Protein AF-0000000066939875 (afdb_homodimer)

Sequence (290 aa):
MSLREQLLATAKRYLDAHNQRDFPTIAACCTPSCTHRGGPSSVKGPTRNNDEYVAFNVEVFKMMHTYHAEMTEAIVDETTRKVALFLHAKATADAGEYDNEYIITLTMSEDGKLVDDQYDFIDSHTMMQWIAKLGNFGQETWEKKMSLREQLLATAKRYLDAHNQRDFPTIAACCTPSCTHRGGPSSVKGPTRNNDEYVAFNVEVFKMMHTYHAEMTEAIVDETTRKVALFLHAKATADAGEYDNEYIITLTMSEDGKLVDDQYDFIDSHTMMQWIAKLGNFGQETWEKK

Solvent-accessible surface area (backbone atoms only — not comparable to full-atom values): 14793 Å² total; per-residue (Å²): 128,54,68,60,55,36,39,51,50,35,52,50,52,43,52,48,22,59,50,64,67,35,57,70,55,43,52,70,36,36,44,93,78,18,39,41,35,60,26,41,86,88,43,69,46,57,77,26,46,56,69,53,44,48,52,47,50,52,58,53,49,73,53,33,79,42,58,42,66,43,74,77,44,75,46,53,12,70,90,76,34,33,37,38,36,33,32,46,31,40,32,34,33,92,86,40,78,44,75,47,44,35,40,37,35,36,30,37,38,95,84,24,68,28,35,40,33,38,40,37,41,35,36,31,40,57,48,53,52,51,32,58,67,50,38,71,59,31,54,50,58,49,51,50,128,127,54,68,61,56,36,38,51,52,35,52,48,52,44,50,49,20,59,50,64,67,33,58,70,54,43,51,70,36,36,43,94,78,17,38,42,35,59,28,42,86,88,42,67,46,58,77,26,47,57,70,53,43,48,51,46,50,53,59,54,49,72,53,34,79,42,57,44,63,44,76,78,45,75,45,51,12,70,88,77,33,33,36,39,36,33,33,47,31,39,31,36,34,92,87,41,76,45,77,48,43,33,41,37,34,35,32,37,37,95,84,23,69,27,34,39,33,36,40,35,41,34,35,31,41,57,48,52,53,50,31,58,67,52,37,70,59,29,52,48,58,50,49,49,129

Nearest PDB structures (foldseek):
  7f14-assembly1_B  TM=8.693E-01  e=1.074E-10  Diaporthe longicolla
  7f0z-assembly1_A  TM=8.709E-01  e=1.074E-10  Aspergillus novofumigatus
  7f0o-assembly1_A  TM=8.591E-01  e=1.836E-10  Aspergillus novofumigatus
  7f0y-assembly1_B  TM=8.124E-01  e=8.980E-11  Aspergillus novofumigatus
  7f11-assembly1_B  TM=8.545E-01  e=4.489E-10  Aspergillus novofumigatus

Organism: NCBI:txid1442368

pLDDT: mean 96.06, std 4.6, range [73.38, 98.94]

Foldseek 3Di:
DDLQVLLVVLVVQLQVCLQVLVLVSVLVQADQQEWAAEDDVLQAADIDGSVRVSVLSVLVVVFWPHKHWDFPDWDADSPQLKIWTWIWMWTAGPLGIQTWIWIKMFHADPSSRHTRYIYIYIPVVSLVVVLVSVPPSSVCSRHDD/DDLQVLLVVLVVQLQVCLQVLVLVSVLVQADQQEWAEEDDVLQAADIDGSVRVSVLSVLVVVFWPHKHKDFPDWDADSPQLKIKTWIWMWTAGPLGIQTWIWIKMFHADPSSRHTRYIYIYIPVVSLVVVLVSVPPSSVCSRHDD

Radius of gyration: 19.41 Å; Cα contacts (8 Å, |Δi|>4): 610; chains: 2; bounding box: 47×48×41 Å

Secondary structure (DSSP, 8-state):
--HHHHHHHHHHHHHHHHHTT-HHHHHHTEEEEEEEEEESTTS----B-HHHHHHHHHHHHHHEEEEEEEEEEEEEETTTTEEEEEEEEEEEETTEEEEEEEEEEEEEPTTSSSEEEEEEEE-HHHHHHHHHHHTHHHHHHHH--/--HHHHHHHHHHHHHHHHHTT-HHHHHHTEEEEEEEEEESTTS----B-HHHHHHHHHHHHHHEEEEEEEEEEEEEETTTTEEEEEEEEEEEETTEEEEEEEEEEEEEPTTSSSEEEEEEEE-HHHHHHHHHHHTHHHHHHHH--

InterPro domains:
  IPR032710 NTF2-like domain superfamily [SSF54427] (1-129)
  IPR037401 SnoaL-like domain [PF12680] (12-115)
  IPR050977 Fungal Meroterpenoid Biosynthesis Isomerase [PTHR39598] (2-134)

Structure (mmCIF, N/CA/C/O backbone):
data_AF-0000000066939875-model_v1
#
loop_
_entity.id
_entity.type
_entity.pdbx_description
1 polymer 'SnoaL-like domain-containing protein'
#
loop_
_atom_site.group_PDB
_atom_site.id
_atom_site.type_symbol
_atom_site.label_atom_id
_atom_site.label_alt_id
_atom_site.label_comp_id
_atom_site.label_asym_id
_atom_site.label_entity_id
_atom_site.label_seq_id
_atom_site.pdbx_PDB_ins_code
_atom_site.Cartn_x
_atom_site.Cartn_y
_atom_site.Cartn_z
_atom_site.occupancy
_atom_site.B_iso_or_equiv
_atom_site.auth_seq_id
_atom_site.auth_comp_id
_atom_site.auth_asym_id
_atom_site.auth_atom_id
_atom_site.pdbx_PDB_model_num
ATOM 1 N N . MET A 1 1 ? -24.438 -15.633 0.598 1 90.38 1 MET A N 1
ATOM 2 C CA . MET A 1 1 ? -23.188 -14.922 0.858 1 90.38 1 MET A CA 1
ATOM 3 C C . MET A 1 1 ? -23.281 -13.469 0.395 1 90.38 1 MET A C 1
ATOM 5 O O . MET A 1 1 ? -23.75 -13.195 -0.715 1 90.38 1 MET A O 1
ATOM 9 N N . SER A 1 2 ? -23.094 -12.523 1.267 1 96.12 2 SER A N 1
ATOM 10 C CA . SER A 1 2 ? -23.094 -11.117 0.869 1 96.12 2 SER A CA 1
ATOM 11 C C . SER A 1 2 ? -21.984 -10.828 -0.128 1 96.12 2 SER A C 1
ATOM 13 O O . SER A 1 2 ? -21.062 -11.641 -0.297 1 96.12 2 SER A O 1
ATOM 15 N N . LEU A 1 3 ? -22.125 -9.797 -0.878 1 97.69 3 LEU A N 1
ATOM 16 C CA . LEU A 1 3 ? -21.062 -9.414 -1.802 1 97.69 3 LEU A CA 1
ATOM 17 C C . LEU A 1 3 ? -19.734 -9.258 -1.067 1 97.69 3 LEU A C 1
ATOM 19 O O . LEU A 1 3 ? -18.703 -9.695 -1.564 1 97.69 3 LEU A O 1
ATOM 23 N N . ARG A 1 4 ? -19.734 -8.695 0.09 1 98.12 4 ARG A N 1
ATOM 24 C CA . ARG A 1 4 ? -18.516 -8.539 0.895 1 98.12 4 ARG A CA 1
ATOM 25 C C . ARG A 1 4 ? -17.875 -9.898 1.176 1 98.12 4 ARG A C 1
ATOM 27 O O . ARG A 1 4 ? -16.672 -10.062 1 1 98.12 4 ARG A O 1
ATOM 34 N N . GLU A 1 5 ? -18.688 -10.828 1.647 1 98.31 5 GLU A N 1
ATOM 35 C CA . GLU A 1 5 ? -18.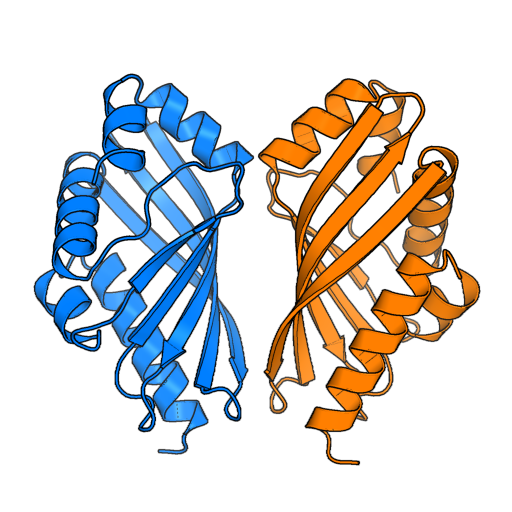172 -12.172 1.945 1 98.31 5 GLU A CA 1
ATOM 36 C C . GLU A 1 5 ? -17.594 -12.828 0.7 1 98.31 5 GLU A C 1
ATOM 38 O O . GLU A 1 5 ? -16.562 -13.5 0.77 1 98.31 5 GLU A O 1
ATOM 43 N N . GLN A 1 6 ? -18.297 -12.656 -0.42 1 98.75 6 GLN A N 1
ATOM 44 C CA . GLN A 1 6 ? -17.828 -13.234 -1.678 1 98.75 6 GLN A CA 1
ATOM 45 C C . GLN A 1 6 ? -16.484 -12.625 -2.092 1 98.75 6 GLN A C 1
ATOM 47 O O . GLN A 1 6 ? -15.578 -13.352 -2.506 1 98.75 6 GLN A O 1
ATOM 52 N N . LEU A 1 7 ? -16.344 -11.273 -2.041 1 98.81 7 LEU A N 1
ATOM 53 C CA . LEU A 1 7 ? -15.094 -10.602 -2.385 1 98.81 7 LEU A CA 1
ATOM 54 C C . LEU A 1 7 ? -13.945 -11.125 -1.528 1 98.81 7 LEU A C 1
ATOM 56 O O . LEU A 1 7 ? -12.875 -11.43 -2.047 1 98.81 7 LEU A O 1
ATOM 60 N N . LEU A 1 8 ? -14.195 -11.266 -0.248 1 98.62 8 LEU A N 1
ATOM 61 C CA . LEU A 1 8 ? -13.164 -11.742 0.669 1 98.62 8 LEU A CA 1
ATOM 62 C C . LEU A 1 8 ? -12.812 -13.203 0.387 1 98.62 8 LEU A C 1
ATOM 64 O O . LEU A 1 8 ? -11.641 -13.578 0.406 1 98.62 8 LEU A O 1
ATOM 68 N N . ALA A 1 9 ? -13.805 -14.016 0.144 1 98.62 9 ALA A N 1
ATOM 69 C CA . ALA A 1 9 ? -13.57 -15.422 -0.156 1 98.62 9 ALA A CA 1
ATOM 70 C C . ALA A 1 9 ? -12.734 -15.586 -1.418 1 98.62 9 ALA A C 1
ATOM 72 O O . ALA A 1 9 ? -11.828 -16.422 -1.463 1 98.62 9 ALA A O 1
ATOM 73 N N . THR A 1 10 ? -13.039 -14.797 -2.465 1 98.81 10 THR A N 1
ATOM 74 C CA . THR A 1 10 ? -12.281 -14.844 -3.709 1 98.81 10 THR A CA 1
ATOM 75 C C . THR A 1 10 ? -10.836 -14.406 -3.479 1 98.81 10 THR A C 1
ATOM 77 O O . THR A 1 10 ? -9.906 -15.055 -3.953 1 98.81 10 THR A O 1
ATOM 80 N N . ALA A 1 11 ? -10.641 -13.312 -2.74 1 98.81 11 ALA A N 1
ATOM 81 C CA . ALA A 1 11 ? -9.297 -12.828 -2.436 1 98.81 11 ALA A CA 1
ATOM 82 C C . ALA A 1 11 ? -8.492 -13.875 -1.682 1 98.81 11 ALA A C 1
ATOM 84 O O . ALA A 1 11 ? -7.316 -14.102 -1.985 1 98.81 11 ALA A O 1
ATOM 85 N N . LYS A 1 12 ? -9.109 -14.508 -0.726 1 98.69 12 LYS A N 1
ATOM 86 C CA . LYS A 1 12 ? -8.438 -15.523 0.076 1 98.69 12 LYS A CA 1
ATOM 87 C C . LYS A 1 12 ? -8.07 -16.75 -0.771 1 98.69 12 LYS A C 1
ATOM 89 O O . LYS A 1 12 ? -6.98 -17.297 -0.633 1 98.69 12 LYS A O 1
ATOM 94 N N . ARG A 1 13 ? -8.984 -17.156 -1.615 1 98.75 13 ARG A N 1
ATOM 95 C CA . ARG A 1 13 ? -8.711 -18.266 -2.529 1 98.75 13 ARG A CA 1
ATOM 96 C C . ARG A 1 13 ? -7.52 -17.938 -3.43 1 98.75 13 ARG A C 1
ATOM 98 O O . ARG A 1 13 ? -6.652 -18.781 -3.648 1 98.75 13 ARG A O 1
ATOM 105 N N . TYR A 1 14 ? -7.531 -16.766 -3.934 1 98.81 14 TYR A N 1
ATOM 106 C CA . TYR A 1 14 ? -6.461 -16.312 -4.809 1 98.81 14 TYR A CA 1
ATOM 107 C C . TYR A 1 14 ? -5.125 -16.297 -4.074 1 98.81 14 TYR A C 1
ATOM 109 O O . TYR A 1 14 ? -4.121 -16.797 -4.594 1 98.81 14 TYR A O 1
ATOM 117 N N . LEU A 1 15 ? -5.062 -15.773 -2.867 1 98.75 15 LEU A N 1
ATOM 118 C CA . LEU A 1 15 ? -3.861 -15.75 -2.035 1 98.75 15 LEU A CA 1
ATOM 119 C C . LEU A 1 15 ? -3.4 -17.172 -1.71 1 98.75 15 LEU A C 1
ATOM 121 O O . LEU A 1 15 ? -2.209 -17.469 -1.796 1 98.75 15 LEU A O 1
ATOM 125 N N . ASP A 1 16 ? -4.328 -18.016 -1.354 1 98.62 16 ASP A N 1
ATOM 126 C CA . ASP A 1 16 ? -4.012 -19.391 -1.022 1 98.62 16 ASP A CA 1
ATOM 127 C C . ASP A 1 16 ? -3.381 -20.109 -2.213 1 98.62 16 ASP A C 1
ATOM 129 O O . ASP A 1 16 ? -2.484 -20.938 -2.041 1 98.62 16 ASP A O 1
ATOM 133 N N . ALA A 1 17 ? -3.904 -19.844 -3.387 1 98.62 17 ALA A N 1
ATOM 134 C CA . ALA A 1 17 ? -3.342 -20.453 -4.59 1 98.62 17 ALA A CA 1
ATOM 135 C C . ALA A 1 17 ? -1.871 -20.078 -4.758 1 98.62 17 ALA A C 1
ATOM 137 O O . ALA A 1 17 ? -1.054 -20.906 -5.152 1 98.62 17 ALA A O 1
ATOM 138 N N . HIS A 1 18 ? -1.503 -18.828 -4.508 1 98.25 18 HIS A N 1
ATOM 139 C CA . HIS A 1 18 ? -0.104 -18.406 -4.551 1 98.25 18 HIS A CA 1
ATOM 140 C C . HIS A 1 18 ? 0.717 -19.141 -3.494 1 98.25 18 HIS A C 1
ATOM 142 O O . HIS A 1 18 ? 1.803 -19.656 -3.785 1 98.25 18 HIS A O 1
ATOM 148 N N . ASN A 1 19 ? 0.194 -19.203 -2.299 1 98.38 19 ASN A N 1
ATOM 149 C CA . ASN A 1 19 ? 0.899 -19.859 -1.2 1 98.38 19 ASN A CA 1
ATOM 150 C C . ASN A 1 19 ? 1.112 -21.344 -1.474 1 98.38 19 ASN A C 1
ATOM 152 O O . ASN A 1 19 ? 2.098 -21.938 -1.021 1 98.38 19 ASN A O 1
ATOM 156 N N . GLN A 1 20 ? 0.259 -21.953 -2.266 1 97.56 20 GLN A N 1
ATOM 157 C CA . GLN A 1 20 ? 0.355 -23.359 -2.602 1 97.56 20 GLN A CA 1
ATOM 158 C C . GLN A 1 20 ? 1.095 -23.562 -3.922 1 97.56 20 GLN A C 1
ATOM 160 O O . GLN A 1 20 ? 1.308 -24.703 -4.352 1 97.56 20 GLN A O 1
ATOM 165 N N . ARG A 1 21 ? 1.457 -22.531 -4.559 1 96.75 21 ARG A N 1
ATOM 166 C CA . ARG A 1 21 ? 2.086 -22.578 -5.875 1 96.75 21 ARG A CA 1
ATOM 167 C C . ARG A 1 21 ? 1.22 -23.359 -6.863 1 96.75 21 ARG A C 1
ATOM 169 O O . ARG A 1 21 ? 1.726 -24.172 -7.633 1 96.75 21 ARG A O 1
ATOM 176 N N . ASP A 1 22 ? -0.055 -23.141 -6.684 1 97.62 22 ASP A N 1
ATOM 177 C CA . ASP A 1 22 ? -1.043 -23.766 -7.559 1 97.62 22 ASP A CA 1
ATOM 178 C C . ASP A 1 22 ? -1.35 -22.875 -8.758 1 97.62 22 ASP A C 1
ATOM 180 O O . ASP A 1 22 ? -2.35 -22.156 -8.766 1 97.62 22 ASP A O 1
ATOM 184 N N . PHE A 1 23 ? -0.565 -22.953 -9.812 1 97.56 23 PHE A N 1
ATOM 185 C CA . PHE A 1 23 ? -0.582 -22.031 -10.938 1 97.56 23 PHE A CA 1
ATOM 186 C C . PHE A 1 23 ? -1.877 -22.156 -11.727 1 97.56 23 PHE A C 1
ATOM 188 O O . PHE A 1 23 ? -2.48 -21.156 -12.109 1 97.56 23 PHE A O 1
ATOM 195 N N . PRO A 1 24 ? -2.391 -23.375 -11.953 1 97.5 24 PRO A N 1
ATOM 196 C CA . PRO A 1 24 ? -3.689 -23.453 -12.625 1 97.5 24 PRO A CA 1
ATOM 197 C C . PRO A 1 24 ? -4.797 -22.734 -11.867 1 97.5 24 PRO A C 1
ATOM 199 O O . PRO A 1 24 ? -5.629 -22.047 -12.477 1 97.5 24 PRO A O 1
ATOM 202 N N . THR A 1 25 ? -4.773 -22.859 -10.555 1 98 25 THR A N 1
ATOM 203 C CA . THR A 1 25 ? -5.797 -22.203 -9.75 1 98 25 THR A CA 1
ATOM 204 C C . THR A 1 25 ? -5.617 -20.688 -9.781 1 98 25 THR A C 1
ATOM 206 O O . THR A 1 25 ? -6.602 -19.953 -9.773 1 98 25 THR A O 1
ATOM 209 N N . ILE A 1 26 ? -4.344 -20.172 -9.75 1 98.38 26 ILE A N 1
ATOM 210 C CA . ILE A 1 26 ? -4.109 -18.734 -9.883 1 98.38 26 ILE A CA 1
ATOM 211 C C . ILE A 1 26 ? -4.777 -18.219 -11.156 1 98.38 26 ILE A C 1
ATOM 213 O O . ILE A 1 26 ? -5.535 -17.25 -11.117 1 98.38 26 ILE A O 1
ATOM 217 N N . ALA A 1 27 ? -4.559 -18.906 -12.234 1 97.81 27 ALA A N 1
ATOM 218 C CA . ALA A 1 27 ? -5.148 -18.5 -13.516 1 97.81 27 ALA A CA 1
ATOM 219 C C . ALA A 1 27 ? -6.668 -18.625 -13.477 1 97.81 27 ALA A C 1
ATOM 221 O O . ALA A 1 27 ? -7.379 -17.75 -13.984 1 97.81 27 ALA A O 1
ATOM 222 N N . ALA A 1 28 ? -7.164 -19.641 -12.867 1 98 28 ALA A N 1
ATOM 223 C CA . ALA A 1 28 ? -8.594 -19.938 -12.828 1 98 28 ALA A CA 1
ATOM 224 C C . ALA A 1 28 ? -9.344 -18.906 -11.977 1 98 28 ALA A C 1
ATOM 226 O O . ALA A 1 28 ? -10.555 -18.766 -12.102 1 98 28 ALA A O 1
ATOM 227 N N . CYS A 1 29 ? -8.625 -18.219 -11.117 1 98.62 29 CYS A N 1
ATOM 228 C CA . CYS A 1 29 ? -9.219 -17.203 -10.258 1 98.62 29 CYS A CA 1
ATOM 229 C C . CYS A 1 29 ? -9.328 -15.875 -10.984 1 98.62 29 CYS A C 1
ATOM 231 O O . CYS A 1 29 ? -9.828 -14.898 -10.422 1 98.62 29 CYS A O 1
ATOM 233 N N . CYS A 1 30 ? -8.914 -15.781 -12.25 1 98.88 30 CYS A N 1
ATOM 234 C CA . CYS A 1 30 ? -8.852 -14.508 -12.961 1 98.88 30 CYS A CA 1
ATOM 235 C C . CYS A 1 30 ? -9.789 -14.508 -14.164 1 98.88 30 CYS A C 1
ATOM 237 O O . CYS A 1 30 ? -10 -15.547 -14.789 1 98.88 30 CYS A O 1
ATOM 239 N N . THR A 1 31 ? -10.406 -13.352 -14.477 1 98.81 31 THR A N 1
ATOM 240 C CA . THR A 1 31 ? -11.094 -13.195 -15.758 1 98.81 31 THR A CA 1
ATOM 241 C C . THR A 1 31 ? -10.109 -13.32 -16.922 1 98.81 31 THR A C 1
ATOM 243 O O . THR A 1 31 ? -8.906 -13.133 -16.75 1 98.81 31 THR A O 1
ATOM 246 N N . PRO A 1 32 ? -10.562 -13.586 -18.141 1 98.25 32 PRO A N 1
ATOM 247 C CA . PRO A 1 32 ? -9.656 -13.742 -19.281 1 98.25 32 PRO A CA 1
ATOM 248 C C . PRO A 1 32 ? -8.867 -12.469 -19.578 1 98.25 32 PRO A C 1
ATOM 250 O O . PRO A 1 32 ? -7.77 -12.539 -20.141 1 98.25 32 PRO A O 1
ATOM 253 N N . SER A 1 33 ? -9.367 -11.344 -19.172 1 98.06 33 SER A N 1
ATOM 254 C CA . SER A 1 33 ? -8.719 -10.078 -19.5 1 98.06 33 SER A CA 1
ATOM 255 C C . SER A 1 33 ? -7.992 -9.508 -18.281 1 98.06 33 SER A C 1
ATOM 257 O O . SER A 1 33 ? -7.594 -8.336 -18.281 1 98.06 33 SER A O 1
ATOM 259 N N . CYS A 1 34 ? -7.883 -10.289 -17.234 1 98.81 34 CYS A N 1
ATOM 260 C CA . CYS A 1 34 ? -7.258 -9.812 -16 1 98.81 34 CYS A CA 1
ATOM 261 C C . CYS A 1 34 ? -5.852 -9.289 -16.266 1 98.81 34 C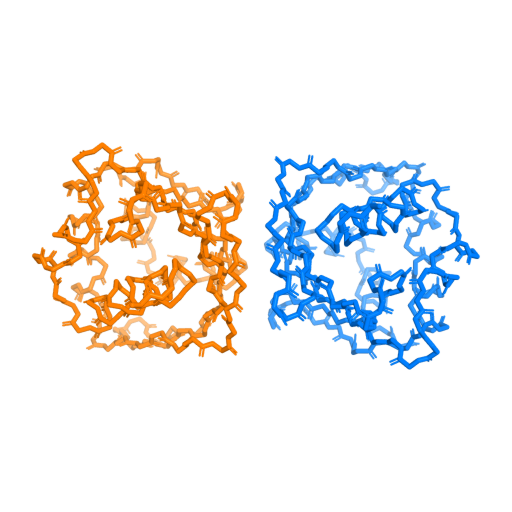YS A C 1
ATOM 263 O O . CYS A 1 34 ? -5.09 -9.906 -17.016 1 98.81 34 CYS A O 1
ATOM 265 N N . THR A 1 35 ? -5.5 -8.172 -15.664 1 98.62 35 THR A N 1
ATOM 266 C CA . THR A 1 35 ? -4.156 -7.602 -15.734 1 98.62 35 THR A CA 1
ATOM 267 C C . THR A 1 35 ? -3.469 -7.668 -14.375 1 98.62 35 THR A C 1
ATOM 269 O O . THR A 1 35 ? -4.129 -7.586 -13.336 1 98.62 35 THR A O 1
ATOM 272 N N . HIS A 1 36 ? -2.197 -7.855 -14.391 1 98.31 36 HIS A N 1
ATOM 273 C CA . HIS A 1 36 ? -1.343 -7.93 -13.211 1 98.31 36 HIS A CA 1
ATOM 274 C C . HIS A 1 36 ? -0.244 -6.875 -13.258 1 98.31 36 HIS A C 1
ATOM 276 O O . HIS A 1 36 ? 0.673 -6.961 -14.078 1 98.31 36 HIS A O 1
ATOM 282 N N . ARG A 1 37 ? -0.354 -5.938 -12.414 1 96.94 37 ARG A N 1
ATOM 283 C CA . ARG A 1 37 ? 0.566 -4.805 -12.391 1 96.94 37 ARG A CA 1
ATOM 284 C C . ARG A 1 37 ? 1.363 -4.77 -11.094 1 96.94 37 ARG A C 1
ATOM 286 O O . ARG A 1 37 ? 0.881 -5.219 -10.047 1 96.94 37 ARG A O 1
ATOM 293 N N . GLY A 1 38 ? 2.564 -4.324 -11.242 1 95.88 38 GLY A N 1
ATOM 294 C CA . GLY A 1 38 ? 3.398 -4.109 -10.07 1 95.88 38 GLY A CA 1
ATOM 295 C C . GLY A 1 38 ? 3.686 -2.643 -9.805 1 95.88 38 GLY A C 1
ATOM 296 O O . GLY A 1 38 ? 3.682 -1.826 -10.727 1 95.88 38 GLY A O 1
ATOM 297 N N . GLY A 1 39 ? 3.9 -2.379 -8.602 1 95.44 39 GLY A N 1
ATOM 298 C CA . GLY A 1 39 ? 4.359 -1.083 -8.125 1 95.44 39 GLY A CA 1
ATOM 299 C C . GLY A 1 39 ? 5.121 -1.16 -6.82 1 95.44 39 GLY A C 1
ATOM 300 O O . GLY A 1 39 ? 5.383 -2.252 -6.309 1 95.44 39 GLY A O 1
ATOM 301 N N . PRO A 1 40 ? 5.488 0.089 -6.223 1 97.5 40 PRO A N 1
ATOM 302 C CA . PRO A 1 40 ? 5.414 1.406 -6.859 1 97.5 40 PRO A CA 1
ATOM 303 C C . PRO A 1 40 ? 6.305 1.519 -8.094 1 97.5 40 PRO A C 1
ATOM 305 O O . PRO A 1 40 ? 6.895 0.524 -8.523 1 97.5 40 PRO A O 1
ATOM 308 N N . SER A 1 41 ? 6.391 2.748 -8.727 1 94.81 41 SER A N 1
ATOM 309 C CA . SER A 1 41 ? 7.07 2.973 -10 1 94.81 41 SER A CA 1
ATOM 310 C C . SER A 1 41 ? 8.57 2.73 -9.875 1 94.81 41 SER A C 1
ATOM 312 O O . SER A 1 41 ? 9.258 2.521 -10.875 1 94.81 41 SER A O 1
ATOM 314 N N . SER A 1 42 ? 9.117 2.727 -8.664 1 94.94 42 SER A N 1
ATOM 315 C CA . SER A 1 42 ? 10.539 2.48 -8.438 1 94.94 42 SER A CA 1
ATOM 316 C C . SER A 1 42 ? 10.891 1.013 -8.664 1 94.94 42 SER A C 1
ATOM 318 O O . SER A 1 42 ? 12.062 0.661 -8.789 1 94.94 42 SER A O 1
ATOM 320 N N . VAL A 1 43 ? 9.898 0.147 -8.539 1 93.62 43 VAL A N 1
ATOM 321 C CA . VAL A 1 43 ? 10.078 -1.256 -8.898 1 93.62 43 VAL A CA 1
ATOM 322 C C . VAL A 1 43 ? 9.617 -1.487 -10.336 1 93.62 43 VAL A C 1
ATOM 324 O O . VAL A 1 43 ? 8.422 -1.57 -10.602 1 93.62 43 VAL A O 1
ATOM 327 N N . LYS A 1 44 ? 10.562 -1.622 -11.172 1 88.38 44 LYS A N 1
ATOM 328 C CA . LYS A 1 44 ? 10.266 -1.701 -12.602 1 88.38 44 LYS A CA 1
ATOM 329 C C . LYS A 1 44 ? 9.758 -3.088 -12.984 1 88.38 44 LYS A C 1
ATOM 331 O O . LYS A 1 44 ? 10.273 -4.098 -12.5 1 88.38 44 LYS A O 1
ATOM 336 N N . GLY A 1 45 ? 8.742 -3.135 -13.703 1 90.62 45 GLY A N 1
ATOM 337 C CA . GLY A 1 45 ? 8.172 -4.359 -14.234 1 90.62 45 GLY A CA 1
ATOM 338 C C . GLY A 1 45 ? 7.008 -4.117 -15.172 1 90.62 45 GLY A C 1
ATOM 339 O O . GLY A 1 45 ? 6.332 -3.09 -15.078 1 90.62 45 GLY A O 1
ATOM 340 N N . PRO A 1 46 ? 6.766 -4.988 -16.078 1 94.81 46 PRO A N 1
ATOM 341 C CA . PRO A 1 46 ? 5.668 -4.828 -17.047 1 94.81 46 PRO A CA 1
ATOM 342 C C . PRO A 1 46 ? 4.309 -5.195 -16.453 1 94.81 46 PRO A C 1
ATOM 344 O O . PRO A 1 46 ? 4.242 -5.871 -15.422 1 94.81 46 PRO A O 1
ATOM 347 N N . THR A 1 47 ? 3.297 -4.59 -17.125 1 97.56 47 THR A N 1
ATOM 348 C CA . THR A 1 47 ? 1.976 -5.176 -16.938 1 97.56 47 THR A CA 1
ATOM 349 C C . THR A 1 47 ? 1.875 -6.527 -17.641 1 97.56 47 THR A C 1
ATOM 351 O O . THR A 1 47 ? 2.297 -6.668 -18.797 1 97.56 47 THR A O 1
ATOM 354 N N . ARG A 1 48 ? 1.271 -7.543 -16.969 1 98 48 ARG A N 1
ATOM 355 C CA . ARG A 1 48 ? 1.186 -8.891 -17.5 1 98 48 ARG A CA 1
ATOM 356 C C . ARG A 1 48 ? -0.267 -9.328 -17.672 1 98 48 ARG A C 1
ATOM 358 O O . ARG A 1 48 ? -1.121 -8.969 -16.859 1 98 48 ARG A O 1
ATOM 365 N N . ASN A 1 49 ? -0.488 -10.086 -18.781 1 98.12 49 ASN A N 1
ATOM 366 C CA . ASN A 1 49 ? -1.738 -10.836 -18.828 1 98.12 49 ASN A CA 1
ATOM 367 C C . ASN A 1 49 ? -1.657 -12.117 -18.016 1 98.12 49 ASN A C 1
ATOM 369 O O . ASN A 1 49 ? -0.634 -12.398 -17.375 1 98.12 49 ASN A O 1
ATOM 373 N N . ASN A 1 50 ? -2.742 -12.898 -18.016 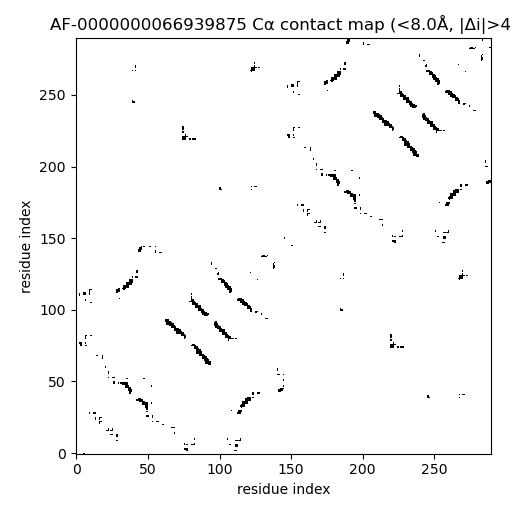1 98.31 50 ASN A N 1
ATOM 374 C CA . ASN A 1 50 ? -2.805 -14.086 -17.172 1 98.31 50 ASN A CA 1
ATOM 375 C C . ASN A 1 50 ? -1.669 -15.055 -17.484 1 98.31 50 ASN A C 1
ATOM 377 O O . ASN A 1 50 ? -0.989 -15.531 -16.578 1 98.31 50 ASN A O 1
ATOM 381 N N . ASP A 1 51 ? -1.414 -15.375 -18.75 1 97.81 51 ASP A N 1
ATOM 382 C CA . ASP A 1 51 ? -0.386 -16.344 -19.141 1 97.81 51 ASP A CA 1
ATOM 383 C C . ASP A 1 51 ? 1.004 -15.844 -18.734 1 97.81 51 ASP A C 1
ATOM 385 O O . ASP A 1 51 ? 1.813 -16.609 -18.219 1 97.81 51 ASP A O 1
ATOM 389 N N . GLU A 1 52 ? 1.229 -14.609 -19.031 1 97.5 52 GLU A N 1
ATOM 390 C CA . GLU A 1 52 ? 2.514 -14.008 -18.688 1 97.5 52 GLU A CA 1
ATOM 391 C C . GLU A 1 52 ? 2.73 -14.023 -17.172 1 97.5 52 GLU A C 1
ATOM 393 O O . GLU A 1 52 ? 3.846 -14.25 -16.703 1 97.5 52 GLU A O 1
ATOM 398 N N . TYR A 1 53 ? 1.708 -13.719 -16.453 1 97.88 53 TYR A N 1
ATOM 399 C CA . TYR A 1 53 ? 1.784 -13.68 -15 1 97.88 53 TYR A CA 1
ATOM 400 C C . TYR A 1 53 ? 2.066 -15.062 -14.43 1 97.88 53 TYR A C 1
ATOM 402 O O . TYR A 1 53 ? 2.893 -15.211 -13.531 1 97.88 53 TYR A O 1
ATOM 410 N N . VAL A 1 54 ? 1.367 -16.031 -14.898 1 97.56 54 VAL A N 1
ATOM 411 C CA . VAL A 1 54 ? 1.602 -17.406 -14.453 1 97.56 54 VAL A CA 1
ATOM 412 C C . VAL A 1 54 ? 3.035 -17.812 -14.781 1 97.56 54 VAL A C 1
ATOM 414 O O . VAL A 1 54 ? 3.736 -18.375 -13.93 1 97.56 54 VAL A O 1
ATOM 417 N N . ALA A 1 55 ? 3.541 -17.5 -15.977 1 96.25 55 ALA A N 1
ATOM 418 C CA . ALA A 1 55 ? 4.914 -17.812 -16.359 1 96.25 55 ALA A CA 1
ATOM 419 C C . ALA A 1 55 ? 5.914 -17.125 -15.438 1 96.25 55 ALA A C 1
ATOM 421 O O . ALA A 1 55 ? 6.922 -17.719 -15.047 1 96.25 55 ALA A O 1
ATOM 422 N N . PHE A 1 56 ? 5.652 -15.922 -15.164 1 95.81 56 PHE A N 1
ATOM 423 C CA . PHE A 1 56 ? 6.48 -15.156 -14.242 1 95.81 56 PHE A CA 1
ATOM 424 C C . PHE A 1 56 ? 6.547 -15.852 -12.883 1 95.81 56 PHE A C 1
ATOM 426 O O . PHE A 1 56 ? 7.629 -16.016 -12.32 1 95.81 56 PHE A O 1
ATOM 433 N N . ASN A 1 57 ? 5.387 -16.234 -12.32 1 96.31 57 ASN A N 1
ATOM 434 C CA . ASN A 1 57 ? 5.348 -16.906 -11.023 1 96.31 57 ASN A CA 1
ATOM 435 C C . ASN A 1 57 ? 6.102 -18.234 -11.062 1 96.31 57 ASN A C 1
ATOM 437 O O . ASN A 1 57 ? 6.785 -18.578 -10.094 1 96.31 57 ASN A O 1
ATOM 441 N N . VAL A 1 58 ? 5.973 -18.938 -12.164 1 95.12 58 VAL A N 1
ATOM 442 C CA . VAL A 1 58 ? 6.699 -20.188 -12.305 1 95.12 58 VAL A CA 1
ATOM 443 C C . VAL A 1 58 ? 8.203 -19.938 -12.188 1 95.12 58 VAL A C 1
ATOM 445 O O . VAL A 1 58 ? 8.898 -20.641 -11.461 1 95.12 58 VAL A O 1
ATOM 448 N N . GLU A 1 59 ? 8.742 -18.953 -12.828 1 92.75 59 GLU A N 1
ATOM 449 C CA . GLU A 1 59 ? 10.164 -18.625 -12.789 1 92.75 59 GLU A CA 1
ATOM 450 C C . GLU A 1 59 ? 10.594 -18.203 -11.383 1 92.75 59 GLU A C 1
ATOM 452 O O . GLU A 1 59 ? 11.656 -18.609 -10.906 1 92.75 59 GLU A O 1
ATOM 457 N N . VAL A 1 60 ? 9.766 -17.375 -10.75 1 92.81 60 VAL A N 1
ATOM 458 C CA . VAL A 1 60 ? 10.055 -16.906 -9.398 1 92.81 60 VAL A CA 1
ATOM 459 C C . VAL A 1 60 ? 10.133 -18.094 -8.445 1 92.81 60 VAL A C 1
ATOM 461 O O . VAL A 1 60 ? 11.055 -18.203 -7.637 1 92.81 60 VAL A O 1
ATOM 464 N N . PHE A 1 61 ? 9.242 -19.016 -8.602 1 93.06 61 PHE A N 1
ATOM 465 C CA . PHE A 1 61 ? 9.141 -20.109 -7.633 1 93.06 61 PHE A CA 1
ATOM 466 C C . PHE A 1 61 ? 10.18 -21.188 -7.914 1 93.06 61 PHE A C 1
ATOM 468 O O . PHE A 1 61 ? 10.438 -22.031 -7.066 1 93.06 61 PHE A O 1
ATOM 475 N N . LYS A 1 62 ? 10.828 -21.188 -9.062 1 91.12 62 LYS A N 1
ATOM 476 C CA . LYS A 1 62 ? 11.992 -22.031 -9.289 1 91.12 62 LYS A CA 1
ATOM 477 C C . LYS A 1 62 ? 13.156 -21.625 -8.383 1 91.12 62 LYS A C 1
ATOM 479 O O . LYS A 1 62 ? 13.945 -22.469 -7.957 1 91.12 62 LYS A O 1
ATOM 484 N N . MET A 1 63 ? 13.133 -20.391 -8.102 1 90.06 63 MET A N 1
ATOM 485 C CA . MET A 1 63 ? 14.227 -19.859 -7.309 1 90.06 63 MET A CA 1
ATOM 486 C C . MET A 1 63 ? 13.906 -19.938 -5.82 1 90.06 63 MET A C 1
ATOM 488 O O . MET A 1 63 ? 14.812 -20 -4.984 1 90.06 63 MET A O 1
ATOM 492 N N . MET A 1 64 ? 12.648 -19.859 -5.512 1 92.75 64 MET A N 1
ATOM 493 C CA . MET A 1 64 ? 12.219 -19.844 -4.117 1 92.75 64 MET A CA 1
ATOM 494 C C . MET A 1 64 ? 11.875 -21.25 -3.641 1 92.75 64 MET A C 1
ATOM 496 O O . MET A 1 64 ? 10.945 -21.875 -4.152 1 92.75 64 MET A O 1
ATOM 500 N N . HIS A 1 65 ? 12.547 -21.703 -2.58 1 94.69 65 HIS A N 1
ATOM 501 C CA . HIS A 1 65 ? 12.289 -23.016 -2.002 1 94.69 65 HIS A CA 1
ATOM 502 C C . HIS A 1 65 ? 11.008 -23.016 -1.175 1 94.69 65 HIS A C 1
ATOM 504 O O . HIS A 1 65 ? 10.273 -24 -1.154 1 94.69 65 HIS A O 1
ATOM 510 N N . THR A 1 66 ? 10.844 -22 -0.497 1 96.5 66 THR A N 1
ATOM 511 C CA . THR A 1 66 ? 9.617 -21.781 0.265 1 96.5 66 THR A CA 1
ATOM 512 C C . THR A 1 66 ? 9.047 -20.406 -0.015 1 96.5 66 THR A C 1
ATOM 514 O O . THR A 1 66 ? 9.758 -19.516 -0.475 1 96.5 66 THR A O 1
ATOM 517 N N . TYR A 1 67 ? 7.828 -20.312 0.28 1 97.69 67 TYR A N 1
ATOM 518 C CA . TYR A 1 67 ? 7.145 -19.031 0.204 1 97.69 67 TYR A CA 1
ATOM 519 C C . TYR A 1 67 ? 5.836 -19.062 0.98 1 97.69 67 TYR A C 1
ATOM 521 O O . TYR A 1 67 ? 5.074 -20.031 0.886 1 97.69 67 TYR A O 1
ATOM 529 N N . HIS A 1 68 ? 5.559 -18.016 1.706 1 98.69 68 HIS A N 1
ATOM 530 C CA . HIS A 1 68 ? 4.285 -17.859 2.395 1 98.69 68 HIS A CA 1
ATOM 531 C C . HIS A 1 68 ? 3.98 -16.375 2.646 1 98.69 68 HIS A C 1
ATOM 533 O O . HIS A 1 68 ? 4.777 -15.672 3.271 1 98.69 68 HIS A O 1
ATOM 539 N N . ALA A 1 69 ? 2.904 -15.938 2.092 1 98.62 69 ALA A N 1
ATOM 540 C CA . ALA A 1 69 ? 2.406 -14.586 2.367 1 98.62 69 ALA A CA 1
ATOM 541 C C . ALA A 1 69 ? 1.25 -14.625 3.363 1 98.62 69 ALA A C 1
ATOM 543 O O . ALA A 1 69 ? 0.199 -15.203 3.082 1 98.62 69 ALA A O 1
ATOM 544 N N . GLU A 1 70 ? 1.426 -14.023 4.461 1 98.62 70 GLU A N 1
ATOM 545 C CA . GLU A 1 70 ? 0.394 -13.93 5.488 1 98.62 70 GLU A CA 1
ATOM 546 C C . GLU A 1 70 ? -0.422 -12.648 5.336 1 98.62 70 GLU A C 1
ATOM 548 O O . GLU A 1 70 ? 0.14 -11.555 5.258 1 98.62 70 GLU A O 1
ATOM 553 N N . MET A 1 71 ? -1.72 -12.828 5.25 1 98.56 71 MET A N 1
ATOM 554 C CA . MET A 1 71 ? -2.605 -11.664 5.23 1 98.56 71 MET A CA 1
ATOM 555 C C . MET A 1 71 ? -2.785 -11.094 6.629 1 98.56 71 MET A C 1
ATOM 557 O O . MET A 1 71 ? -3.273 -11.781 7.527 1 98.56 71 MET A O 1
ATOM 561 N N . THR A 1 72 ? -2.445 -9.875 6.848 1 97.75 72 THR A N 1
ATOM 562 C CA . THR A 1 72 ? -2.539 -9.25 8.164 1 97.75 72 THR A CA 1
ATOM 563 C C . THR A 1 72 ? -3.756 -8.336 8.25 1 97.75 72 THR A C 1
ATOM 565 O O . THR A 1 72 ? -4.23 -8.023 9.344 1 97.75 72 THR A O 1
ATOM 568 N N . GLU A 1 73 ? -4.227 -7.918 7.23 1 98.12 73 GLU A N 1
ATOM 569 C CA . GLU A 1 73 ? -5.383 -7.031 7.141 1 98.12 73 GLU A CA 1
ATOM 570 C C . GLU A 1 73 ? -5.996 -7.062 5.746 1 98.12 73 GLU A C 1
ATOM 572 O O . GLU A 1 73 ? -5.312 -7.367 4.766 1 98.12 73 GLU A O 1
ATOM 577 N N . ALA A 1 74 ? -7.297 -6.816 5.688 1 98.75 74 ALA A N 1
ATOM 578 C CA . ALA A 1 74 ? -7.996 -6.625 4.422 1 98.75 74 ALA A CA 1
ATOM 579 C C . ALA A 1 74 ? -8.945 -5.434 4.492 1 98.75 74 ALA A C 1
ATOM 581 O O . ALA A 1 74 ? -9.609 -5.223 5.512 1 98.75 74 ALA A O 1
ATOM 582 N N . ILE A 1 75 ? -8.992 -4.641 3.438 1 98.88 75 ILE A N 1
ATOM 583 C CA . ILE A 1 75 ? -9.977 -3.588 3.24 1 98.88 75 ILE A CA 1
ATOM 584 C C . ILE A 1 75 ? -10.867 -3.934 2.047 1 98.88 75 ILE A C 1
ATOM 586 O O . ILE A 1 75 ? -10.375 -4.191 0.948 1 98.88 75 ILE A O 1
ATOM 590 N N . VAL A 1 76 ? -12.164 -3.939 2.264 1 98.94 76 VAL A N 1
ATOM 591 C CA . VAL A 1 76 ? -13.109 -4.406 1.253 1 98.94 76 VAL A CA 1
ATOM 592 C C . VAL A 1 76 ? -14.031 -3.262 0.846 1 98.94 76 VAL A C 1
ATOM 594 O O . VAL A 1 76 ? -14.742 -2.699 1.685 1 98.94 76 VAL A O 1
ATOM 597 N N . ASP A 1 77 ? -14.047 -2.914 -0.419 1 98.88 77 ASP A N 1
ATOM 598 C CA . ASP A 1 77 ? -14.953 -1.916 -0.99 1 98.88 77 ASP A CA 1
ATOM 599 C C . ASP A 1 77 ? -16 -2.574 -1.878 1 98.88 77 ASP A C 1
ATOM 601 O O . ASP A 1 77 ? -15.742 -2.861 -3.049 1 98.88 77 ASP A O 1
ATOM 605 N N . GLU A 1 78 ? -17.141 -2.707 -1.353 1 98.44 78 GLU A N 1
ATOM 606 C CA . GLU A 1 78 ? -18.219 -3.383 -2.084 1 98.44 78 GLU A CA 1
ATOM 607 C C . GLU A 1 78 ? -18.656 -2.568 -3.299 1 98.44 78 GLU A C 1
ATOM 609 O O . GLU A 1 78 ? -19 -3.135 -4.336 1 98.44 78 GLU A O 1
ATOM 614 N N . THR A 1 79 ? -18.594 -1.215 -3.143 1 98.12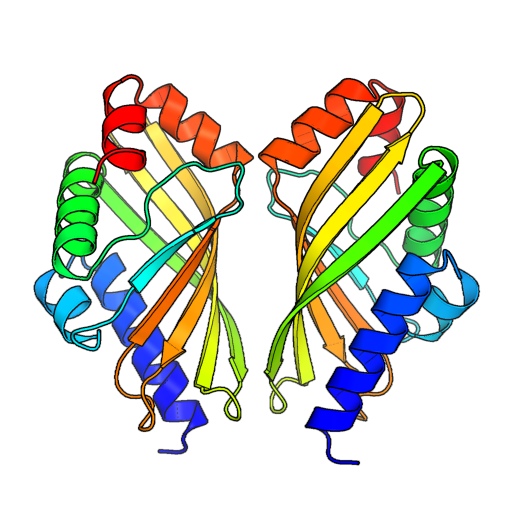 79 THR A N 1
ATOM 615 C CA . THR A 1 79 ? -19.078 -0.332 -4.199 1 98.12 79 THR A CA 1
ATOM 616 C C . THR A 1 79 ? -18.203 -0.467 -5.449 1 98.12 79 THR A C 1
ATOM 618 O O . THR A 1 79 ? -18.734 -0.54 -6.566 1 98.12 79 THR A O 1
ATOM 621 N N . THR A 1 80 ? -16.938 -0.568 -5.293 1 98.5 80 THR A N 1
ATOM 622 C CA . THR A 1 80 ? -16.031 -0.639 -6.438 1 98.5 80 THR A CA 1
ATOM 623 C C . THR A 1 80 ? -15.578 -2.074 -6.676 1 98.5 80 THR A C 1
ATOM 625 O O . THR A 1 80 ? -14.836 -2.346 -7.625 1 98.5 80 THR A O 1
ATOM 628 N N . ARG A 1 81 ? -15.969 -3.012 -5.828 1 98.75 81 ARG A N 1
ATOM 629 C CA . ARG A 1 81 ? -15.602 -4.426 -5.875 1 98.75 81 ARG A CA 1
ATOM 630 C C . ARG A 1 81 ? -14.094 -4.609 -5.773 1 98.75 81 ARG A C 1
ATOM 632 O O . ARG A 1 81 ? -13.508 -5.375 -6.539 1 98.75 81 ARG A O 1
ATOM 639 N N . LYS A 1 82 ? -13.516 -3.855 -4.898 1 98.88 82 LYS A N 1
ATOM 640 C CA . LYS A 1 82 ? -12.07 -3.939 -4.676 1 98.88 82 LYS A CA 1
ATOM 641 C C . LYS A 1 82 ? -11.766 -4.484 -3.285 1 98.88 82 LYS A C 1
ATOM 643 O O . LYS A 1 82 ? -12.516 -4.25 -2.338 1 98.88 82 LYS A O 1
ATOM 648 N N . VAL A 1 83 ? -10.688 -5.254 -3.166 1 98.94 83 VAL A N 1
ATOM 649 C CA . VAL A 1 83 ? -10.109 -5.715 -1.908 1 98.94 83 VAL A CA 1
ATOM 650 C C . VAL A 1 83 ? -8.625 -5.352 -1.856 1 98.94 83 VAL A C 1
ATOM 652 O O . VAL A 1 83 ? -7.879 -5.633 -2.795 1 98.94 83 VAL A O 1
ATOM 655 N N . ALA A 1 84 ? -8.211 -4.637 -0.875 1 98.94 84 ALA A N 1
ATOM 656 C CA . ALA A 1 84 ? -6.797 -4.449 -0.567 1 98.94 84 ALA A CA 1
ATOM 657 C C . ALA A 1 84 ? -6.336 -5.434 0.506 1 98.94 84 ALA A C 1
ATOM 659 O O . ALA A 1 84 ? -6.895 -5.469 1.605 1 98.94 84 ALA A O 1
ATOM 660 N N . LEU A 1 85 ? -5.355 -6.234 0.196 1 98.88 85 LEU A N 1
ATOM 661 C CA . LEU A 1 85 ? -4.758 -7.199 1.115 1 98.88 85 LEU A CA 1
ATOM 662 C C . LEU A 1 85 ? -3.4 -6.707 1.608 1 98.88 85 LEU A C 1
ATOM 664 O O . LEU A 1 85 ? -2.516 -6.406 0.805 1 98.88 85 LEU A O 1
ATOM 668 N N . PHE A 1 86 ? -3.266 -6.578 2.861 1 98.88 86 PHE A N 1
ATOM 669 C CA . PHE A 1 86 ? -1.973 -6.316 3.482 1 98.88 86 PHE A CA 1
ATOM 670 C C . PHE A 1 86 ? -1.255 -7.621 3.807 1 98.88 86 PHE A C 1
ATOM 672 O O . PHE A 1 86 ? -1.78 -8.461 4.543 1 98.88 86 PHE A O 1
ATOM 679 N N . LEU A 1 87 ? -0.037 -7.73 3.229 1 98.81 87 LEU A N 1
ATOM 680 C CA . LEU A 1 87 ? 0.633 -9.023 3.301 1 98.81 87 LEU A CA 1
ATOM 681 C C . LEU A 1 87 ? 2.043 -8.875 3.863 1 98.81 87 LEU A C 1
ATOM 683 O O . LEU A 1 87 ? 2.719 -7.879 3.6 1 98.81 87 LEU A O 1
ATOM 687 N N . HIS A 1 88 ? 2.441 -9.844 4.641 1 98.81 88 HIS A N 1
ATOM 688 C CA . HIS A 1 88 ? 3.83 -10.109 5.004 1 98.81 88 HIS A CA 1
ATOM 689 C C . HIS A 1 88 ? 4.293 -11.453 4.469 1 98.81 88 HIS A C 1
ATOM 691 O O . HIS A 1 88 ? 3.768 -12.5 4.863 1 98.81 88 HIS A O 1
ATOM 697 N N . ALA A 1 89 ? 5.266 -11.422 3.58 1 98.44 89 ALA A N 1
ATOM 698 C CA . ALA A 1 89 ? 5.68 -12.641 2.893 1 98.44 89 ALA A CA 1
ATOM 699 C C . ALA A 1 89 ? 7.102 -13.039 3.291 1 98.44 89 ALA A C 1
ATOM 701 O O . ALA A 1 89 ? 7.977 -12.18 3.416 1 98.44 89 ALA A O 1
ATOM 702 N N . LYS A 1 90 ? 7.27 -14.258 3.482 1 98.31 90 LYS A N 1
ATOM 703 C CA . LYS A 1 90 ? 8.578 -14.852 3.732 1 98.31 90 LYS A CA 1
ATOM 704 C C . LYS A 1 90 ? 8.859 -16 2.764 1 98.31 90 LYS A C 1
ATOM 706 O O . LYS A 1 90 ? 7.941 -16.703 2.348 1 98.31 90 LYS A O 1
ATOM 711 N N . ALA A 1 91 ? 10.094 -16.109 2.426 1 97.62 91 ALA A N 1
ATOM 712 C CA . ALA A 1 91 ? 10.539 -17.188 1.537 1 97.62 91 ALA A CA 1
ATOM 713 C C . ALA A 1 91 ? 12.016 -17.516 1.767 1 97.62 91 ALA A C 1
ATOM 715 O O . ALA A 1 91 ? 12.719 -16.766 2.449 1 97.62 91 ALA A O 1
ATOM 716 N N . THR A 1 92 ? 12.414 -18.641 1.326 1 96.88 92 THR A N 1
ATOM 717 C CA . THR A 1 92 ? 13.82 -19.047 1.318 1 96.88 92 THR A CA 1
ATOM 718 C C . THR A 1 92 ? 14.281 -19.391 -0.096 1 96.88 92 THR A C 1
ATOM 720 O O . THR A 1 92 ? 13.492 -19.891 -0.904 1 96.88 92 THR A O 1
ATOM 723 N N . ALA A 1 93 ? 15.477 -19.031 -0.391 1 94.75 93 ALA A N 1
ATOM 724 C CA . ALA A 1 93 ? 16.141 -19.359 -1.655 1 94.75 93 ALA A CA 1
ATOM 725 C C . ALA A 1 93 ? 17.641 -19.594 -1.448 1 94.75 93 ALA A C 1
ATOM 727 O O . ALA A 1 93 ? 18.156 -19.422 -0.342 1 94.75 93 ALA A O 1
ATOM 728 N N . ASP A 1 94 ? 18.344 -20.094 -2.498 1 93.81 94 ASP A N 1
ATOM 729 C CA . ASP A 1 94 ? 19.781 -20.266 -2.42 1 93.81 94 ASP A CA 1
ATOM 730 C C . ASP A 1 94 ? 20.469 -18.953 -2.041 1 93.81 94 ASP A C 1
ATOM 732 O O . ASP A 1 94 ? 21.453 -18.953 -1.3 1 93.81 94 ASP A O 1
ATOM 736 N N . ALA A 1 95 ? 19.922 -17.922 -2.527 1 92.56 95 ALA A N 1
ATOM 737 C CA . ALA A 1 95 ? 20.516 -16.609 -2.312 1 92.56 95 ALA A CA 1
ATOM 738 C C . ALA A 1 95 ? 20.266 -16.125 -0.883 1 92.56 95 ALA A C 1
ATOM 740 O O . ALA A 1 95 ? 20.891 -15.164 -0.433 1 92.56 95 ALA A O 1
ATOM 741 N N . GLY A 1 96 ? 19.328 -16.75 -0.155 1 94.94 96 GLY A N 1
ATOM 742 C CA . GLY A 1 96 ? 19.031 -16.375 1.219 1 94.94 96 GLY A CA 1
ATOM 743 C C . GLY A 1 96 ? 17.547 -16.219 1.485 1 94.94 96 GLY A C 1
ATOM 744 O O . GLY A 1 96 ? 16.719 -16.672 0.698 1 94.94 96 GLY A O 1
ATOM 745 N N . GLU A 1 97 ? 17.234 -15.562 2.58 1 96.62 97 GLU A N 1
ATOM 746 C CA . GLU A 1 97 ? 15.852 -15.398 3.014 1 96.62 97 GLU A CA 1
ATOM 747 C C . GLU A 1 97 ? 15.211 -14.18 2.355 1 96.62 97 GLU A C 1
ATOM 749 O O . GLU A 1 97 ? 15.867 -13.156 2.168 1 96.62 97 GLU A O 1
ATOM 754 N N . TYR A 1 98 ? 14.062 -14.305 2 1 96.81 98 TYR A N 1
ATOM 755 C CA . TYR A 1 98 ? 13.188 -13.234 1.538 1 96.81 98 TYR A CA 1
ATOM 756 C C . TYR A 1 98 ? 12.164 -12.867 2.604 1 96.81 98 TYR A C 1
ATOM 758 O O . TYR A 1 98 ? 11.531 -13.75 3.193 1 96.81 98 TYR A O 1
ATOM 766 N N . ASP A 1 99 ? 12.031 -11.633 2.988 1 98.19 99 ASP A N 1
ATOM 767 C CA . ASP A 1 99 ? 11.125 -11.086 3.99 1 98.19 99 ASP A CA 1
ATOM 768 C C . ASP A 1 99 ? 10.625 -9.695 3.582 1 98.19 99 ASP A C 1
ATOM 770 O O . ASP A 1 99 ? 11.359 -8.711 3.691 1 98.19 99 ASP A O 1
ATOM 774 N N . ASN A 1 100 ? 9.414 -9.703 3.061 1 98.5 100 ASN A N 1
ATOM 775 C CA . ASN A 1 100 ? 8.945 -8.445 2.479 1 98.5 100 ASN A CA 1
ATOM 776 C C . ASN A 1 100 ? 7.469 -8.211 2.777 1 98.5 100 ASN A C 1
ATOM 778 O O . ASN A 1 100 ? 6.75 -9.133 3.16 1 98.5 100 ASN A O 1
ATOM 782 N N . GLU A 1 101 ? 7.012 -6.961 2.67 1 98.75 101 GLU A N 1
ATOM 783 C CA . GLU A 1 101 ? 5.629 -6.535 2.855 1 98.75 101 GLU A CA 1
ATOM 784 C C . GLU A 1 101 ? 5.047 -5.973 1.562 1 98.75 101 GLU A C 1
ATOM 786 O O . GLU A 1 101 ? 5.777 -5.434 0.728 1 98.75 101 GLU A O 1
ATOM 791 N N . TYR A 1 102 ? 3.787 -6.09 1.353 1 97.88 102 TYR A N 1
ATOM 792 C CA . TYR A 1 102 ? 3.145 -5.445 0.212 1 97.88 102 TYR A CA 1
ATOM 793 C C . TYR A 1 102 ? 1.644 -5.309 0.436 1 97.88 102 TYR A C 1
ATOM 795 O O . TYR A 1 102 ? 1.076 -5.98 1.301 1 97.88 102 TYR A O 1
ATOM 803 N N . ILE A 1 103 ? 1.042 -4.391 -0.154 1 98.88 103 ILE A N 1
ATOM 804 C CA . ILE A 1 103 ? -0.402 -4.234 -0.283 1 98.88 103 ILE A CA 1
ATOM 805 C C . ILE A 1 103 ? -0.841 -4.633 -1.691 1 98.88 103 ILE A C 1
ATOM 807 O O . ILE A 1 103 ? -0.443 -4 -2.674 1 98.88 103 ILE A O 1
ATOM 811 N N . ILE A 1 104 ? -1.611 -5.695 -1.811 1 98.88 104 ILE A N 1
ATOM 812 C CA . ILE A 1 104 ? -2.162 -6.145 -3.086 1 98.88 104 ILE A CA 1
ATOM 813 C C . ILE A 1 104 ? -3.613 -5.688 -3.211 1 98.88 104 ILE A C 1
ATOM 815 O O . ILE A 1 104 ? -4.43 -5.941 -2.318 1 98.88 104 ILE A O 1
ATOM 819 N N . THR A 1 105 ? -3.869 -4.992 -4.297 1 98.88 105 THR A N 1
ATOM 820 C CA . THR A 1 105 ? -5.246 -4.598 -4.57 1 98.88 105 THR A CA 1
ATOM 821 C C . THR A 1 105 ? -5.836 -5.434 -5.699 1 98.88 105 THR A C 1
ATOM 823 O O . THR A 1 105 ? -5.234 -5.555 -6.77 1 98.88 105 THR A O 1
ATOM 826 N N . LEU A 1 106 ? -6.977 -6 -5.422 1 98.94 106 LEU A N 1
ATOM 827 C CA . LEU A 1 106 ? -7.711 -6.809 -6.391 1 98.94 106 LEU A CA 1
ATOM 828 C C . LEU A 1 106 ? -9.031 -6.145 -6.766 1 98.94 106 LEU A C 1
ATOM 830 O O . LEU A 1 106 ? -9.797 -5.738 -5.887 1 98.94 106 LEU A O 1
ATOM 834 N N . THR A 1 107 ? -9.242 -5.949 -8.055 1 98.88 107 THR A N 1
ATOM 835 C CA . THR A 1 107 ? -10.562 -5.602 -8.562 1 98.88 107 THR A CA 1
ATOM 836 C C . THR A 1 107 ? -11.289 -6.844 -9.07 1 98.88 107 THR A C 1
ATOM 838 O O . THR A 1 107 ? -10.742 -7.613 -9.859 1 98.88 107 THR A O 1
ATOM 841 N N . MET A 1 108 ? -12.516 -7.016 -8.617 1 98.81 108 MET A N 1
ATOM 842 C CA . MET A 1 108 ? -13.219 -8.266 -8.898 1 98.81 108 MET A CA 1
ATOM 843 C C . MET A 1 108 ? -14.258 -8.062 -10 1 98.81 108 MET A C 1
ATOM 845 O O . MET A 1 108 ? -14.641 -6.93 -10.297 1 98.81 108 MET A O 1
ATOM 849 N N . SER A 1 109 ? -14.656 -9.195 -10.609 1 98.75 109 SER A N 1
ATOM 850 C CA . SER A 1 109 ? -15.789 -9.219 -11.523 1 98.75 109 SER A CA 1
ATOM 851 C C . SER A 1 109 ? -17.078 -8.781 -10.82 1 98.75 109 SER A C 1
ATOM 853 O O . SER A 1 109 ? -17.109 -8.641 -9.602 1 98.75 109 SER A O 1
ATOM 855 N N . GLU A 1 110 ? -18.109 -8.555 -11.578 1 97.75 110 GLU A N 1
ATOM 856 C CA . GLU A 1 110 ? -19.375 -8.031 -11.055 1 97.75 110 GLU A CA 1
ATOM 857 C C . GLU A 1 110 ? -19.938 -8.938 -9.961 1 97.75 110 GLU A C 1
ATOM 859 O O . GLU A 1 110 ? -20.484 -8.461 -8.969 1 97.75 110 GLU A O 1
ATOM 864 N N . ASP A 1 111 ? -19.781 -10.219 -10.117 1 97.69 111 ASP A N 1
ATOM 865 C CA . ASP A 1 111 ? -20.344 -11.156 -9.148 1 97.69 111 ASP A CA 1
ATOM 866 C C . ASP A 1 111 ? -19.344 -11.453 -8.031 1 97.69 111 ASP A C 1
ATOM 868 O O . ASP A 1 111 ? -19.625 -12.266 -7.148 1 97.69 111 ASP A O 1
ATOM 872 N N . GLY A 1 112 ? -18.094 -10.859 -8.016 1 98.62 112 GLY A N 1
ATOM 873 C CA . GLY A 1 112 ? -17.109 -10.945 -6.953 1 98.62 112 GLY A CA 1
ATOM 874 C C . GLY A 1 112 ? -16.344 -12.258 -6.965 1 98.62 112 GLY A C 1
ATOM 875 O O . GLY A 1 112 ? -15.555 -12.531 -6.055 1 98.62 112 GLY A O 1
ATOM 876 N N . LYS A 1 113 ? -16.469 -13.086 -8.031 1 98.62 113 LYS A N 1
ATOM 877 C CA . LYS A 1 113 ? -15.961 -14.453 -7.965 1 98.62 113 LYS A CA 1
ATOM 878 C C . LYS A 1 113 ? -14.617 -14.57 -8.672 1 98.62 113 LYS A C 1
ATOM 880 O O . LYS A 1 113 ? -13.906 -15.562 -8.5 1 98.62 113 LYS A O 1
ATOM 885 N N . LEU A 1 114 ? -14.281 -13.523 -9.516 1 98.94 114 LEU A N 1
ATOM 886 C CA . LEU A 1 114 ? -13.031 -13.555 -10.266 1 98.94 114 LEU A CA 1
ATOM 887 C C . LEU A 1 114 ? -12.273 -12.242 -10.117 1 98.94 114 LEU A C 1
ATOM 889 O O . LEU A 1 114 ? -12.891 -11.172 -10.031 1 98.94 114 LEU A O 1
ATOM 893 N N . VAL A 1 115 ? -10.969 -12.344 -10.141 1 98.94 115 VAL A N 1
ATOM 894 C CA . VAL A 1 115 ? -10.094 -11.18 -10.172 1 98.94 115 VAL A CA 1
ATOM 895 C C . VAL A 1 115 ? -10.008 -10.641 -11.594 1 98.94 115 VAL A C 1
ATOM 897 O O . VAL A 1 115 ? -9.758 -11.391 -12.539 1 98.94 115 VAL A O 1
ATOM 900 N N . ASP A 1 116 ? -10.203 -9.352 -11.75 1 98.81 116 ASP A N 1
ATOM 901 C CA . ASP A 1 116 ? -10.172 -8.695 -13.055 1 98.81 116 ASP A CA 1
ATOM 902 C C . ASP A 1 116 ? -8.945 -7.793 -13.18 1 98.81 116 ASP A C 1
ATOM 904 O O . ASP A 1 116 ? -8.562 -7.422 -14.289 1 98.81 116 ASP A O 1
ATOM 908 N N . ASP A 1 117 ? -8.398 -7.367 -12.133 1 98.88 117 ASP A N 1
ATOM 909 C CA . ASP A 1 117 ? -7.195 -6.535 -12.07 1 98.88 117 ASP A CA 1
ATOM 910 C C . ASP A 1 117 ? -6.465 -6.719 -10.742 1 98.88 117 ASP A C 1
ATOM 912 O O . ASP A 1 117 ? -7.09 -6.785 -9.688 1 98.88 117 ASP A O 1
ATOM 916 N N . GLN A 1 118 ? -5.172 -6.855 -10.805 1 98.88 118 GLN A N 1
ATOM 917 C CA . GLN A 1 118 ? -4.301 -6.938 -9.641 1 98.88 118 GLN A CA 1
ATOM 918 C C . GLN A 1 118 ? -3.221 -5.859 -9.688 1 98.88 118 GLN A C 1
ATOM 920 O O . GLN A 1 118 ? -2.572 -5.664 -10.719 1 98.88 118 GLN A O 1
ATOM 925 N N . TYR A 1 119 ? -3.08 -5.164 -8.609 1 98.62 119 TYR A N 1
ATOM 926 C CA . TYR A 1 119 ? -1.99 -4.211 -8.43 1 98.62 119 TYR A CA 1
ATOM 927 C C . TYR A 1 119 ? -1.233 -4.477 -7.137 1 98.62 11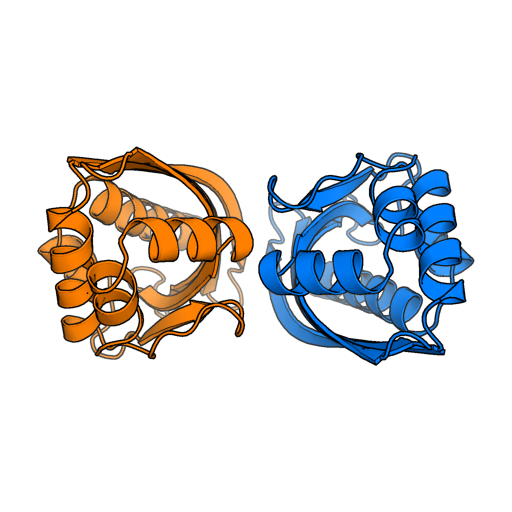9 TYR A C 1
ATOM 929 O O . TYR A 1 119 ? -1.822 -4.469 -6.055 1 98.62 119 TYR A O 1
ATOM 937 N N . ASP A 1 120 ? 0.069 -4.773 -7.234 1 98.19 120 ASP A N 1
ATOM 938 C CA . ASP A 1 120 ? 0.936 -5.07 -6.098 1 98.19 120 ASP A CA 1
ATOM 939 C C . ASP A 1 120 ? 1.809 -3.865 -5.75 1 98.19 120 ASP A C 1
ATOM 941 O O . ASP A 1 120 ? 2.729 -3.521 -6.492 1 98.19 120 ASP A O 1
ATOM 945 N N . PHE A 1 121 ? 1.582 -3.238 -4.637 1 98.75 121 PHE A N 1
ATOM 946 C CA . PHE A 1 121 ? 2.445 -2.195 -4.094 1 98.75 121 PHE A CA 1
ATOM 947 C C . PHE A 1 121 ? 3.385 -2.762 -3.037 1 98.75 121 PHE A C 1
ATOM 949 O O . PHE A 1 121 ? 2.969 -3.018 -1.905 1 98.75 121 PHE A O 1
ATOM 956 N N . ILE A 1 122 ? 4.656 -2.969 -3.398 1 98.44 122 ILE A N 1
ATOM 957 C CA . ILE A 1 122 ? 5.586 -3.752 -2.594 1 98.44 122 ILE A CA 1
ATOM 958 C C . ILE A 1 122 ? 6.551 -2.816 -1.863 1 98.44 122 ILE A C 1
ATOM 960 O O . ILE A 1 122 ? 6.82 -1.706 -2.328 1 98.44 122 ILE A O 1
ATOM 964 N N . ASP A 1 123 ? 7.066 -3.221 -0.687 1 98.56 123 ASP A N 1
ATOM 965 C CA . ASP A 1 123 ? 8.227 -2.553 -0.11 1 98.56 123 ASP A CA 1
ATOM 966 C C . ASP A 1 123 ? 9.414 -2.576 -1.077 1 98.56 123 ASP A C 1
ATOM 968 O O . ASP A 1 123 ? 10.164 -3.555 -1.126 1 98.56 123 ASP A O 1
ATOM 972 N N . SER A 1 124 ? 9.555 -1.496 -1.74 1 98.12 124 SER A N 1
ATOM 973 C CA . SER A 1 124 ? 10.461 -1.428 -2.877 1 98.12 124 SER A CA 1
ATOM 974 C C . SER A 1 124 ? 11.922 -1.508 -2.424 1 98.12 124 SER A C 1
ATOM 976 O O . SER A 1 124 ? 12.766 -2.055 -3.133 1 98.12 124 SER A O 1
ATOM 978 N N . HIS A 1 125 ? 12.25 -0.906 -1.301 1 97.75 125 HIS A N 1
ATOM 979 C CA . HIS A 1 125 ? 13.617 -0.981 -0.802 1 97.75 125 HIS A CA 1
ATOM 980 C C . HIS A 1 125 ? 14.047 -2.428 -0.583 1 97.75 125 HIS A C 1
ATOM 982 O O . HIS A 1 125 ? 15.086 -2.854 -1.085 1 97.75 125 HIS A O 1
ATOM 988 N N . THR A 1 126 ? 13.227 -3.158 0.128 1 97.62 126 THR A N 1
ATOM 989 C CA . THR A 1 126 ? 13.484 -4.57 0.379 1 97.62 126 THR A CA 1
ATOM 990 C C . THR A 1 126 ? 13.539 -5.352 -0.931 1 97.62 126 THR A C 1
ATOM 992 O O . THR A 1 126 ? 14.406 -6.207 -1.118 1 97.62 126 THR A O 1
ATOM 995 N N . MET A 1 127 ? 12.641 -5.055 -1.86 1 96.5 127 MET A N 1
ATOM 996 C CA . MET A 1 127 ? 12.586 -5.766 -3.135 1 96.5 127 MET A CA 1
ATOM 997 C C . MET A 1 127 ? 13.852 -5.516 -3.949 1 96.5 127 MET A C 1
ATOM 999 O O . MET A 1 127 ? 14.438 -6.449 -4.5 1 96.5 127 MET A O 1
ATOM 1003 N N . MET A 1 128 ? 14.258 -4.25 -3.996 1 95 128 MET A N 1
ATOM 1004 C CA . MET A 1 128 ? 15.445 -3.908 -4.77 1 95 128 MET A CA 1
ATOM 1005 C C . MET A 1 128 ? 16.688 -4.578 -4.188 1 95 128 MET A C 1
ATOM 1007 O O . MET A 1 128 ? 17.578 -4.996 -4.93 1 95 128 MET A O 1
ATOM 1011 N N . GLN A 1 129 ? 16.766 -4.688 -2.887 1 94.69 129 GLN A N 1
ATOM 1012 C CA . GLN A 1 129 ? 17.859 -5.414 -2.252 1 94.69 129 GLN A CA 1
ATOM 1013 C C . GLN A 1 129 ? 17.828 -6.895 -2.629 1 94.69 129 GLN A C 1
ATOM 1015 O O . GLN A 1 129 ? 18.875 -7.5 -2.865 1 94.69 129 GLN A O 1
ATOM 1020 N N . TRP A 1 130 ? 16.672 -7.473 -2.682 1 94.69 130 TRP A N 1
ATOM 1021 C CA . TRP A 1 130 ? 16.516 -8.875 -3.051 1 94.69 130 TRP A CA 1
ATOM 1022 C C . TRP A 1 130 ? 16.938 -9.102 -4.5 1 94.69 130 TRP A C 1
ATOM 1024 O O . TRP A 1 130 ? 17.672 -10.039 -4.797 1 94.69 130 TRP A O 1
ATOM 1034 N N . ILE A 1 131 ? 16.438 -8.242 -5.387 1 92 131 ILE A N 1
ATOM 1035 C CA . ILE A 1 131 ? 16.781 -8.344 -6.801 1 92 131 ILE A CA 1
ATOM 1036 C C . ILE A 1 131 ? 18.297 -8.25 -6.973 1 92 131 ILE A C 1
ATOM 1038 O O . ILE A 1 131 ? 18.891 -9.008 -7.746 1 92 131 ILE A O 1
ATOM 1042 N N . ALA A 1 132 ? 18.891 -7.348 -6.258 1 91.88 132 ALA A N 1
ATOM 1043 C CA . ALA A 1 132 ? 20.344 -7.188 -6.32 1 91.88 132 ALA A CA 1
ATOM 1044 C C . ALA A 1 132 ? 21.062 -8.461 -5.879 1 91.88 132 ALA A C 1
ATOM 1046 O O . ALA A 1 132 ? 22.062 -8.859 -6.477 1 91.88 132 ALA A O 1
ATOM 1047 N N . LYS A 1 133 ? 20.547 -9.07 -4.871 1 92.06 133 LYS A N 1
ATOM 1048 C CA . LYS A 1 133 ? 21.109 -10.32 -4.363 1 92.06 133 LYS A CA 1
ATOM 1049 C C . LYS A 1 133 ? 21.031 -11.422 -5.414 1 92.06 133 LYS A C 1
ATOM 1051 O O . LYS A 1 133 ? 21.922 -12.273 -5.488 1 92.06 133 LYS A O 1
ATOM 1056 N N . LEU A 1 134 ? 20.016 -11.422 -6.227 1 90.38 134 LEU A N 1
ATOM 1057 C CA . LEU A 1 134 ? 19.797 -12.445 -7.246 1 90.38 134 LEU A CA 1
ATOM 1058 C C . LEU A 1 134 ? 20.609 -12.141 -8.5 1 90.38 134 LEU A C 1
ATOM 1060 O O . LEU A 1 134 ? 20.797 -13.016 -9.352 1 90.38 134 LEU A O 1
ATOM 1064 N N . GLY A 1 135 ? 21.094 -10.922 -8.602 1 86.62 135 GLY A N 1
ATOM 1065 C CA . GLY A 1 135 ? 21.906 -10.516 -9.734 1 86.62 135 GLY A CA 1
ATOM 1066 C C . GLY A 1 135 ? 21.141 -10.469 -11.039 1 86.62 135 GLY A C 1
ATOM 1067 O O . GLY A 1 135 ? 20.016 -9.961 -11.094 1 86.62 135 GLY A O 1
ATOM 1068 N N . ASN A 1 136 ? 21.797 -10.945 -12.062 1 82.19 136 ASN A N 1
ATOM 1069 C CA . ASN A 1 136 ? 21.219 -10.875 -13.398 1 82.19 136 ASN A CA 1
ATOM 1070 C C . ASN A 1 136 ? 19.906 -11.633 -13.477 1 82.19 136 ASN A C 1
ATOM 1072 O O . ASN A 1 136 ? 18.984 -11.219 -14.195 1 82.19 136 ASN A O 1
ATOM 1076 N N . PHE A 1 137 ? 19.797 -12.641 -12.75 1 80 137 PHE A N 1
ATOM 1077 C CA . PHE A 1 137 ? 18.578 -13.43 -12.742 1 80 137 PHE A CA 1
ATOM 1078 C C . PHE A 1 137 ? 17.406 -12.602 -12.203 1 80 137 PHE A C 1
ATOM 1080 O O . PHE A 1 137 ? 16.312 -12.617 -12.773 1 80 137 PHE A O 1
ATOM 1087 N N . GLY A 1 138 ? 17.641 -11.906 -11.195 1 82.44 138 GLY A N 1
ATOM 1088 C CA . GLY A 1 138 ? 16.625 -11.062 -10.594 1 82.44 138 GLY A CA 1
ATOM 1089 C C . GLY A 1 138 ? 16.125 -9.969 -11.523 1 82.44 138 GLY A C 1
ATOM 1090 O O . GLY A 1 138 ? 14.922 -9.805 -11.719 1 82.44 138 GLY A O 1
ATOM 1091 N N . GLN A 1 139 ? 17.047 -9.305 -12.062 1 83.06 139 GLN A N 1
ATOM 1092 C CA . GLN A 1 139 ? 16.703 -8.188 -12.938 1 83.06 139 GLN A CA 1
ATOM 1093 C C . GLN A 1 139 ? 15.953 -8.664 -14.172 1 83.06 139 GLN A C 1
ATOM 1095 O O . GLN A 1 139 ? 14.938 -8.07 -14.555 1 83.06 139 GLN A O 1
ATOM 1100 N N . GLU A 1 140 ? 16.391 -9.727 -14.727 1 85.88 140 GLU A N 1
ATOM 1101 C CA . GLU A 1 140 ? 15.773 -10.25 -15.945 1 85.88 140 GLU A CA 1
ATOM 1102 C C . GLU A 1 140 ? 14.391 -10.828 -15.664 1 85.88 140 GLU A C 1
ATOM 1104 O O . GLU A 1 140 ? 13.469 -10.648 -16.453 1 85.88 140 GLU A O 1
ATOM 1109 N N . THR A 1 141 ? 14.273 -11.492 -14.594 1 85.19 141 THR A N 1
ATOM 1110 C CA . THR A 1 141 ? 13.016 -12.133 -14.242 1 85.19 141 THR A CA 1
ATOM 1111 C C . THR A 1 141 ? 11.93 -11.094 -13.961 1 85.19 141 THR A C 1
ATOM 1113 O O . THR A 1 141 ? 10.789 -11.25 -14.391 1 85.19 141 THR A O 1
ATOM 1116 N N . TRP A 1 142 ? 12.266 -10.031 -13.273 1 85.94 142 TRP A N 1
ATOM 1117 C CA . TRP A 1 142 ? 11.289 -9.016 -12.891 1 85.94 142 TRP A CA 1
ATOM 1118 C C . TRP A 1 142 ? 10.93 -8.133 -14.07 1 85.94 142 TRP A C 1
ATOM 1120 O O . TRP A 1 142 ? 9.781 -7.707 -14.211 1 85.94 142 TRP A O 1
ATOM 1130 N N . GLU A 1 143 ? 11.898 -7.934 -14.93 1 82.19 143 GLU A N 1
ATOM 1131 C CA . GLU A 1 143 ? 11.711 -6.945 -15.984 1 82.19 143 GLU A CA 1
ATOM 1132 C C . GLU A 1 143 ? 11.211 -7.594 -17.266 1 82.19 143 GLU A C 1
ATOM 1134 O O . GLU A 1 143 ? 10.711 -6.91 -18.172 1 82.19 143 GLU A O 1
ATOM 1139 N N . LYS A 1 144 ? 11.352 -8.852 -17.391 1 77.81 144 LYS A N 1
ATOM 1140 C CA . LYS A 1 144 ? 11 -9.531 -18.625 1 77.81 144 LYS A CA 1
ATOM 1141 C C . LYS A 1 144 ? 9.508 -9.867 -18.672 1 77.81 144 LYS A C 1
ATOM 1143 O O . LYS A 1 144 ? 8.914 -10.219 -17.656 1 77.81 144 LYS A O 1
ATOM 1148 N N . LYS A 1 145 ? 8.898 -9.695 -19.922 1 73.38 145 LYS A N 1
ATOM 1149 C CA . LYS A 1 145 ? 7.555 -10.188 -20.203 1 73.38 145 LYS A CA 1
ATOM 1150 C C . LYS A 1 145 ? 7.578 -11.664 -20.578 1 73.38 145 LYS A C 1
ATOM 1152 O O . LYS A 1 145 ? 8.562 -12.156 -21.141 1 73.38 145 LYS A O 1
ATOM 1157 N N . MET B 1 1 ? -26.031 12.094 4.098 1 90.44 1 MET B N 1
ATOM 1158 C CA . MET B 1 1 ? -24.781 11.555 3.584 1 90.44 1 MET B CA 1
ATOM 1159 C C . MET B 1 1 ? -24.578 10.109 4.039 1 90.44 1 MET B C 1
ATOM 1161 O O . MET B 1 1 ? -24.766 9.797 5.215 1 90.44 1 MET B O 1
ATOM 1165 N N . SER B 1 2 ? -24.438 9.195 3.137 1 96.19 2 SER B N 1
ATOM 1166 C CA . SER B 1 2 ? -24.156 7.809 3.51 1 96.19 2 SER B CA 1
ATOM 1167 C C . SER B 1 2 ? -22.844 7.695 4.266 1 96.19 2 SER B C 1
ATOM 1169 O O . SER B 1 2 ? -22.031 8.625 4.258 1 96.19 2 SER B O 1
ATOM 1171 N N . LEU B 1 3 ? -22.688 6.66 5.02 1 97.69 3 LEU B N 1
ATOM 1172 C CA . LEU B 1 3 ? -21.422 6.449 5.711 1 97.69 3 LEU B CA 1
ATOM 1173 C C . LEU B 1 3 ? -20.25 6.469 4.727 1 97.69 3 LEU B C 1
ATOM 1175 O O . LEU B 1 3 ? -19.203 7.043 5.012 1 97.69 3 LEU B O 1
ATOM 1179 N N . ARG B 1 4 ? -20.406 5.887 3.584 1 98.19 4 ARG B N 1
ATOM 1180 C CA . ARG B 1 4 ? -19.375 5.891 2.553 1 98.19 4 ARG B CA 1
ATOM 1181 C C . ARG B 1 4 ? -18.984 7.316 2.166 1 98.19 4 ARG B C 1
ATOM 1183 O O . ARG B 1 4 ? -17.797 7.648 2.1 1 98.19 4 ARG B O 1
ATOM 1190 N N . GLU B 1 5 ? -19.984 8.117 1.864 1 98.31 5 GLU B N 1
ATOM 1191 C CA . GLU B 1 5 ? -19.75 9.508 1.489 1 98.31 5 GLU B CA 1
ATOM 1192 C C . GLU B 1 5 ? -19.031 10.266 2.604 1 98.31 5 GLU B C 1
ATOM 1194 O O . GLU B 1 5 ? -18.125 11.07 2.34 1 98.31 5 GLU B O 1
ATOM 1199 N N . GLN B 1 6 ? -19.453 10.008 3.84 1 98.75 6 GLN B N 1
ATOM 1200 C CA . GLN B 1 6 ? -18.828 10.664 4.988 1 98.75 6 GLN B CA 1
ATOM 1201 C C . GLN B 1 6 ? -17.375 10.258 5.121 1 98.75 6 GLN B C 1
ATOM 1203 O O . GLN B 1 6 ? -16.5 11.102 5.359 1 98.75 6 GLN B O 1
ATOM 1208 N N . LEU B 1 7 ? -17.047 8.93 5.027 1 98.81 7 LEU B N 1
ATOM 1209 C CA . LEU B 1 7 ? -15.672 8.445 5.109 1 98.81 7 LEU B CA 1
ATOM 1210 C C . LEU B 1 7 ? -14.797 9.117 4.051 1 98.81 7 LEU B C 1
ATOM 1212 O O . LEU B 1 7 ? -13.695 9.578 4.352 1 98.81 7 LEU B O 1
ATOM 1216 N N . LEU B 1 8 ? -15.312 9.203 2.85 1 98.62 8 LEU B N 1
ATOM 1217 C CA . LEU B 1 8 ? -14.555 9.805 1.754 1 98.62 8 LEU B CA 1
ATOM 1218 C C . LEU B 1 8 ? -14.367 11.297 1.979 1 98.62 8 LEU B C 1
ATOM 1220 O O . LEU B 1 8 ? -13.281 11.836 1.734 1 98.62 8 LEU B O 1
ATOM 1224 N N . ALA B 1 9 ? -15.391 11.969 2.418 1 98.62 9 ALA B N 1
ATOM 1225 C CA . ALA B 1 9 ? -15.312 13.406 2.684 1 98.62 9 ALA B CA 1
ATOM 1226 C C . ALA B 1 9 ? -14.266 13.703 3.756 1 98.62 9 ALA B C 1
ATOM 1228 O O . ALA B 1 9 ? -13.492 14.656 3.631 1 98.62 9 ALA B O 1
ATOM 1229 N N . THR B 1 10 ? -14.25 12.898 4.836 1 98.81 10 THR B N 1
ATOM 1230 C CA . THR B 1 10 ? -13.273 13.07 5.906 1 98.81 10 THR B CA 1
ATOM 1231 C C . THR B 1 10 ? -11.859 12.828 5.391 1 98.81 10 THR B C 1
ATOM 1233 O O . THR B 1 10 ? -10.953 13.609 5.68 1 98.81 10 THR B O 1
ATOM 1236 N N . ALA B 1 11 ? -11.664 11.773 4.621 1 98.81 11 ALA B N 1
ATOM 1237 C CA . ALA B 1 11 ? -10.352 11.469 4.055 1 98.81 11 ALA B CA 1
ATOM 1238 C C . ALA B 1 11 ? -9.859 12.602 3.164 1 98.81 11 ALA B C 1
ATOM 1240 O O . ALA B 1 11 ? -8.688 12.992 3.234 1 98.81 11 ALA B O 1
ATOM 1241 N N . LYS B 1 12 ? -10.734 13.117 2.354 1 98.69 12 LYS B N 1
ATOM 1242 C CA . LYS B 1 12 ? -10.375 14.203 1.444 1 98.69 12 LYS B CA 1
ATOM 1243 C C . LYS B 1 12 ? -10.023 15.477 2.213 1 98.69 12 LYS B C 1
ATOM 1245 O O . LYS B 1 12 ? -9.07 16.172 1.868 1 98.69 12 LYS B O 1
ATOM 1250 N N . ARG B 1 13 ? -10.812 15.781 3.227 1 98.75 13 ARG B N 1
ATOM 1251 C CA . ARG B 1 13 ? -10.516 16.922 4.078 1 98.75 13 ARG B CA 1
ATOM 1252 C C . ARG B 1 13 ? -9.148 16.797 4.727 1 98.75 13 ARG B C 1
ATOM 1254 O O . ARG B 1 13 ? -8.383 17.766 4.777 1 98.75 13 ARG B O 1
ATOM 1261 N N . TYR B 1 14 ? -8.906 15.633 5.207 1 98.81 14 TYR B N 1
ATOM 1262 C CA . TYR B 1 14 ? -7.629 15.344 5.855 1 98.81 14 TYR B CA 1
ATOM 1263 C C . TYR B 1 14 ? -6.473 15.5 4.875 1 98.81 14 TYR B C 1
ATOM 1265 O O . TYR B 1 14 ? -5.465 16.141 5.191 1 98.81 14 TYR B O 1
ATOM 1273 N N . LEU B 1 15 ? -6.57 14.977 3.684 1 98.75 15 LEU B N 1
ATOM 1274 C CA . LEU B 1 15 ? -5.566 15.102 2.637 1 98.75 15 LEU B CA 1
ATOM 1275 C C . LEU B 1 15 ? -5.375 16.562 2.24 1 98.75 15 LEU B C 1
ATOM 1277 O O . LEU B 1 15 ? -4.242 17.031 2.098 1 98.75 15 LEU B O 1
ATOM 1281 N N . ASP B 1 16 ? -6.461 17.266 2.078 1 98.62 16 ASP B N 1
ATOM 1282 C CA . ASP B 1 16 ? -6.41 18.672 1.706 1 98.62 16 ASP B CA 1
ATOM 1283 C C . ASP B 1 16 ? -5.664 19.5 2.76 1 98.62 16 ASP B C 1
ATOM 1285 O O . ASP B 1 16 ? -4.938 20.438 2.426 1 98.62 16 ASP B O 1
ATOM 1289 N N . ALA B 1 17 ? -5.91 19.172 4.008 1 98.62 17 ALA B N 1
ATOM 1290 C CA . ALA B 1 17 ? -5.211 19.875 5.086 1 98.62 17 ALA B CA 1
ATOM 1291 C C . ALA B 1 17 ? -3.701 19.703 4.957 1 98.62 17 ALA B C 1
ATOM 1293 O O . ALA B 1 17 ? -2.945 20.656 5.199 1 98.62 17 ALA B O 1
ATOM 1294 N N . HIS B 1 18 ? -3.213 18.516 4.625 1 98.31 18 HIS B N 1
ATOM 1295 C CA . HIS B 1 18 ? -1.79 18.297 4.395 1 98.31 18 HIS B CA 1
ATOM 1296 C C . HIS B 1 18 ? -1.297 19.109 3.203 1 98.31 18 HIS B C 1
ATOM 1298 O O . HIS B 1 18 ? -0.253 19.766 3.283 1 98.31 18 HIS B O 1
ATOM 1304 N N . ASN B 1 19 ? -2.051 19.078 2.135 1 98.38 19 ASN B N 1
ATOM 1305 C CA . ASN B 1 19 ? -1.669 19.812 0.928 1 98.38 19 ASN B CA 1
ATOM 1306 C C . ASN B 1 19 ? -1.609 21.312 1.175 1 98.38 19 ASN B C 1
ATOM 1308 O O . ASN B 1 19 ? -0.811 22.016 0.554 1 98.38 19 ASN B O 1
ATOM 1312 N N . GLN B 1 20 ? -2.373 21.812 2.115 1 97.56 20 GLN B N 1
ATOM 1313 C CA . GLN B 1 20 ? -2.41 23.219 2.445 1 97.56 20 GLN B CA 1
ATOM 1314 C C . GLN B 1 20 ? -1.464 23.547 3.598 1 97.56 20 GLN B C 1
ATOM 1316 O O . GLN B 1 20 ? -1.333 24.703 3.994 1 97.56 20 GLN B O 1
ATOM 1321 N N . ARG B 1 21 ? -0.844 22.578 4.141 1 96.81 21 ARG B N 1
ATOM 1322 C CA . ARG B 1 21 ? 0.013 22.734 5.312 1 96.81 21 ARG B CA 1
ATOM 1323 C C . ARG B 1 21 ? -0.744 23.406 6.457 1 96.81 21 ARG B C 1
ATOM 1325 O O . ARG B 1 21 ? -0.214 24.297 7.125 1 96.81 21 ARG B O 1
ATOM 1332 N N . ASP B 1 22 ? -1.988 23.016 6.527 1 97.62 22 ASP B N 1
ATOM 1333 C CA . ASP B 1 22 ? -2.863 23.516 7.586 1 97.62 22 ASP B CA 1
ATOM 1334 C C . ASP B 1 22 ? -2.803 22.609 8.812 1 97.62 22 ASP B C 1
ATOM 1336 O O . ASP B 1 22 ? -3.676 21.766 9.016 1 97.62 22 ASP B O 1
ATOM 1340 N N . PHE B 1 23 ? -1.837 22.812 9.695 1 97.62 23 PHE B N 1
ATOM 1341 C CA . PHE B 1 23 ? -1.503 21.922 10.789 1 97.62 23 PHE B CA 1
ATOM 1342 C C . PHE B 1 23 ? -2.621 21.891 11.828 1 97.62 23 PHE B C 1
ATOM 1344 O O . PHE B 1 23 ? -2.99 20.812 12.312 1 97.62 23 PHE B O 1
ATOM 1351 N N . PRO B 1 24 ? -3.24 23.016 12.156 1 97.62 24 PRO B N 1
ATOM 1352 C CA . PRO B 1 24 ? -4.379 22.938 13.07 1 97.62 24 PRO B CA 1
ATOM 1353 C C . PRO B 1 24 ? -5.504 22.047 12.539 1 97.62 24 PRO B C 1
ATOM 1355 O O . PRO B 1 24 ? -6.098 21.281 13.297 1 97.62 24 PRO B O 1
ATOM 1358 N N . THR B 1 25 ? -5.762 22.156 11.242 1 98.06 25 THR B N 1
ATOM 1359 C CA . THR B 1 25 ? -6.824 21.344 10.648 1 98.06 25 THR B CA 1
ATOM 1360 C C . THR B 1 25 ? -6.434 19.875 10.633 1 98.06 25 THR B C 1
ATOM 1362 O O . THR B 1 25 ? -7.285 19 10.812 1 98.06 25 THR B O 1
ATOM 1365 N N . ILE B 1 26 ? -5.129 19.531 10.336 1 98.38 26 ILE B N 1
ATOM 1366 C CA . ILE B 1 26 ? -4.676 18.141 10.414 1 98.38 26 ILE B CA 1
ATOM 1367 C C . ILE B 1 26 ? -5.004 17.562 11.781 1 98.38 26 ILE B C 1
ATOM 1369 O O . ILE B 1 26 ? -5.605 16.5 11.883 1 98.38 26 ILE B O 1
ATOM 1373 N N . ALA B 1 27 ? -4.668 18.281 12.805 1 97.88 27 ALA B N 1
ATOM 1374 C CA . ALA B 1 27 ? -4.934 17.828 14.172 1 97.88 27 ALA B CA 1
ATOM 1375 C C . ALA B 1 27 ? -6.434 17.734 14.43 1 97.88 27 ALA B C 1
ATOM 1377 O O . ALA B 1 27 ? -6.902 16.781 15.055 1 97.88 27 ALA B O 1
ATOM 1378 N N . ALA B 1 28 ? -7.184 18.672 13.938 1 98.06 28 ALA B N 1
ATOM 1379 C CA . ALA B 1 28 ? -8.625 18.766 14.195 1 98.06 28 A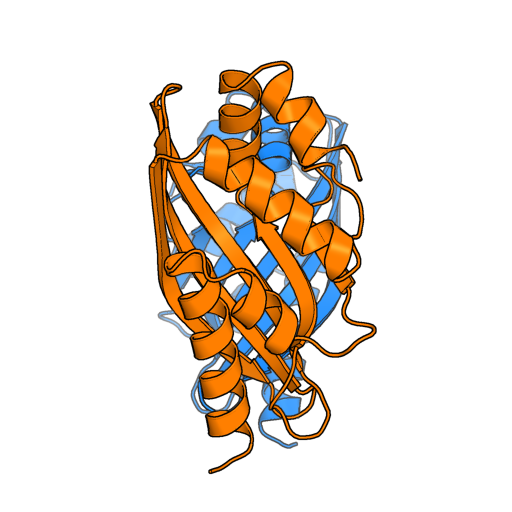LA B CA 1
ATOM 1380 C C . ALA B 1 28 ? -9.367 17.625 13.492 1 98.06 28 ALA B C 1
ATOM 1382 O O . ALA B 1 28 ? -10.508 17.312 13.852 1 98.06 28 ALA B O 1
ATOM 1383 N N . CYS B 1 29 ? -8.734 17.031 12.5 1 98.69 29 CYS B N 1
ATOM 1384 C CA . CYS B 1 29 ? -9.344 15.922 11.758 1 98.69 29 CYS B CA 1
ATOM 1385 C C . CYS B 1 29 ? -9.117 14.602 12.477 1 98.69 29 CYS B C 1
ATOM 1387 O O . CYS B 1 29 ? -9.594 13.555 12.023 1 98.69 29 CYS B O 1
ATOM 1389 N N . CYS B 1 30 ? -8.453 14.586 13.633 1 98.88 30 CYS B N 1
ATOM 1390 C CA . CYS B 1 30 ? -8.078 13.344 14.312 1 98.88 30 CYS B CA 1
ATOM 1391 C C . CYS B 1 30 ? -8.758 13.234 15.664 1 98.88 30 CYS B C 1
ATOM 1393 O O . CYS B 1 30 ? -8.984 14.242 16.344 1 98.88 30 CYS B O 1
ATOM 1395 N N . THR B 1 31 ? -9.125 12.008 16.078 1 98.81 31 THR B N 1
ATOM 1396 C CA . THR B 1 31 ? -9.531 11.781 17.453 1 98.81 31 THR B CA 1
ATOM 1397 C C . THR B 1 31 ? -8.367 12.055 18.406 1 98.81 31 THR B C 1
ATOM 1399 O O . THR B 1 31 ? -7.203 12.016 18 1 98.81 31 THR B O 1
ATOM 1402 N N . PRO B 1 32 ? -8.609 12.273 19.703 1 98.25 32 PRO B N 1
ATOM 1403 C CA . PRO B 1 32 ? -7.531 12.562 20.656 1 98.25 32 PRO B CA 1
ATOM 1404 C C . PRO B 1 32 ? -6.531 11.414 20.781 1 98.25 32 PRO B C 1
ATOM 1406 O O . PRO B 1 32 ? -5.367 11.641 21.109 1 98.25 32 PRO B O 1
ATOM 1409 N N . SER B 1 33 ? -6.938 10.234 20.453 1 98.06 33 SER B N 1
ATOM 1410 C CA . SER B 1 33 ? -6.078 9.062 20.641 1 98.06 33 SER B CA 1
ATOM 1411 C C . SER B 1 33 ? -5.523 8.586 19.297 1 98.06 33 SER B C 1
ATOM 1413 O O . SER B 1 33 ? -4.973 7.484 19.203 1 98.06 33 SER B O 1
ATOM 1415 N N . CYS B 1 34 ? -5.727 9.344 18.25 1 98.81 34 CYS B N 1
ATOM 1416 C CA . CYS B 1 34 ? -5.289 8.945 16.922 1 98.81 34 CYS B CA 1
ATOM 1417 C C . CYS B 1 34 ? -3.799 8.625 16.906 1 98.81 34 CYS B C 1
ATOM 1419 O O . CYS B 1 34 ? -3 9.352 17.5 1 98.81 34 CYS B O 1
ATOM 1421 N N . THR B 1 35 ? -3.412 7.555 16.219 1 98.62 35 THR B N 1
ATOM 1422 C CA . THR B 1 35 ? -2.016 7.184 16.031 1 98.62 35 THR B CA 1
ATOM 1423 C C . THR B 1 35 ? -1.622 7.309 14.562 1 98.62 35 THR B C 1
ATOM 1425 O O . THR B 1 35 ? -2.453 7.113 13.672 1 98.62 35 THR B O 1
ATOM 1428 N N . HIS B 1 36 ? -0.42 7.668 14.328 1 98.31 36 HIS B N 1
ATOM 1429 C CA . HIS B 1 36 ? 0.163 7.84 13.008 1 98.31 36 HIS B CA 1
ATOM 1430 C C . HIS B 1 36 ? 1.385 6.945 12.82 1 98.31 36 HIS B C 1
ATOM 1432 O O . HIS B 1 36 ? 2.424 7.172 13.445 1 98.31 36 HIS B O 1
ATOM 1438 N N . ARG B 1 37 ? 1.255 6 12.008 1 96.94 37 ARG B N 1
ATOM 1439 C CA . ARG B 1 37 ? 2.299 5.008 11.789 1 96.94 37 ARG B CA 1
ATOM 1440 C C . ARG B 1 37 ? 2.811 5.059 10.352 1 96.94 37 ARG B C 1
ATOM 1442 O O . ARG B 1 37 ? 2.064 5.406 9.438 1 96.94 37 ARG B O 1
ATOM 1449 N N . GLY B 1 38 ? 4.062 4.789 10.258 1 96 38 GLY B N 1
ATOM 1450 C CA . GLY B 1 38 ? 4.66 4.664 8.938 1 96 38 GLY B CA 1
ATOM 1451 C C . GLY B 1 38 ? 5.09 3.248 8.609 1 96 38 GLY B C 1
ATOM 1452 O O . GLY B 1 38 ? 5.391 2.459 9.508 1 96 38 GLY B O 1
ATOM 1453 N N . GLY B 1 39 ? 5.109 3.006 7.383 1 95.62 39 GLY B N 1
ATOM 1454 C CA . GLY B 1 39 ? 5.629 1.771 6.816 1 95.62 39 GLY B CA 1
ATOM 1455 C C . GLY B 1 39 ? 6.105 1.926 5.387 1 95.62 39 GLY B C 1
ATOM 1456 O O . GLY B 1 39 ? 6.117 3.035 4.848 1 95.62 39 GLY B O 1
ATOM 1457 N N . PRO B 1 40 ? 6.516 0.718 4.719 1 97.56 40 PRO B N 1
ATOM 1458 C CA . PRO B 1 40 ? 6.746 -0.586 5.344 1 97.56 40 PRO B CA 1
ATOM 1459 C C . PRO B 1 40 ? 7.867 -0.555 6.379 1 97.56 40 PRO B C 1
ATOM 1461 O O . PRO B 1 40 ? 8.383 0.518 6.707 1 97.56 40 PRO B O 1
ATOM 1464 N N . SER B 1 41 ? 8.234 -1.758 6.973 1 94.81 41 SER B N 1
ATOM 1465 C CA . SER B 1 41 ? 9.172 -1.869 8.086 1 94.81 41 SER B CA 1
ATOM 1466 C C . SER B 1 41 ? 10.578 -1.432 7.672 1 94.81 41 SER B C 1
ATOM 1468 O O . SER B 1 41 ? 11.406 -1.113 8.523 1 94.81 41 SER B O 1
ATOM 1470 N N . SER B 1 42 ? 10.875 -1.366 6.379 1 94.88 42 SER B N 1
ATOM 1471 C CA . SER B 1 42 ? 12.18 -0.936 5.887 1 94.88 42 SER B CA 1
ATOM 1472 C C . SER B 1 42 ? 12.359 0.571 6.043 1 94.88 42 SER B C 1
ATOM 1474 O O . SER B 1 42 ? 13.477 1.082 5.938 1 94.88 42 SER B O 1
ATOM 1476 N N . VAL B 1 43 ? 11.25 1.271 6.121 1 93.56 43 VAL B N 1
ATOM 1477 C CA . VAL B 1 43 ? 11.297 2.695 6.438 1 93.56 43 VAL B CA 1
ATOM 1478 C C . VAL B 1 43 ? 11.102 2.898 7.938 1 93.56 43 VAL B C 1
ATOM 1480 O O . VAL B 1 43 ? 9.977 2.834 8.438 1 93.56 43 VAL B O 1
ATOM 1483 N N . LYS B 1 44 ? 12.172 3.184 8.57 1 88.31 44 LYS B N 1
ATOM 1484 C CA . LYS B 1 44 ? 12.156 3.254 10.031 1 88.31 44 LYS B CA 1
ATOM 1485 C C . LYS B 1 44 ? 11.562 4.578 10.508 1 88.31 44 LYS B C 1
ATOM 1487 O O . LYS B 1 44 ? 11.859 5.637 9.953 1 88.31 44 LYS B O 1
ATOM 1492 N N . GLY B 1 45 ? 10.688 4.508 11.406 1 90.31 45 GLY B N 1
ATOM 1493 C CA . GLY B 1 45 ? 10.078 5.66 12.047 1 90.31 45 GLY B CA 1
ATOM 1494 C C . GLY B 1 45 ? 9.164 5.289 13.203 1 90.31 45 GLY B C 1
ATOM 1495 O O . GLY B 1 45 ? 8.617 4.184 13.234 1 90.31 45 GLY B O 1
ATOM 1496 N N . PRO B 1 46 ? 9.016 6.129 14.156 1 94.88 46 PRO B N 1
ATOM 1497 C CA . PRO B 1 46 ? 8.18 5.836 15.32 1 94.88 46 PRO B CA 1
ATOM 1498 C C . PRO B 1 46 ? 6.688 6 15.023 1 94.88 46 PRO B C 1
ATOM 1500 O O . PRO B 1 46 ? 6.316 6.652 14.047 1 94.88 46 PRO B O 1
ATOM 1503 N N . THR B 1 47 ? 5.918 5.27 15.883 1 97.56 47 THR B N 1
ATOM 1504 C CA . THR B 1 47 ? 4.516 5.66 15.969 1 97.56 47 THR B CA 1
ATOM 1505 C C . THR B 1 47 ? 4.371 6.996 16.688 1 97.56 47 THR B C 1
ATOM 1507 O O . THR B 1 47 ? 4.996 7.215 17.734 1 97.56 47 THR B O 1
ATOM 1510 N N . ARG B 1 48 ? 3.512 7.906 16.156 1 98.06 48 ARG B N 1
ATOM 1511 C CA . ARG B 1 48 ? 3.346 9.242 16.719 1 98.06 48 ARG B CA 1
ATOM 1512 C C . ARG B 1 48 ? 1.907 9.469 17.172 1 98.06 48 ARG B C 1
ATOM 1514 O O . ARG B 1 48 ? 0.968 8.977 16.547 1 98.06 48 ARG B O 1
ATOM 1521 N N . ASN B 1 49 ? 1.805 10.195 18.312 1 98.12 49 ASN B N 1
ATOM 1522 C CA . ASN B 1 49 ? 0.497 10.766 18.609 1 98.12 49 ASN B CA 1
ATOM 1523 C C . ASN B 1 49 ? 0.232 12.031 17.812 1 98.12 49 ASN B C 1
ATOM 1525 O O . ASN B 1 49 ? 1.059 12.438 16.984 1 98.12 49 ASN B O 1
ATOM 1529 N N . ASN B 1 50 ? -0.935 12.656 18.047 1 98.31 50 ASN B N 1
ATOM 1530 C CA . ASN B 1 50 ? -1.328 13.805 17.25 1 98.31 50 ASN B CA 1
ATOM 1531 C C . ASN B 1 50 ? -0.301 14.93 17.344 1 98.31 50 ASN B C 1
ATOM 1533 O O . ASN B 1 50 ? 0.115 15.484 16.312 1 98.31 50 ASN B O 1
ATOM 1537 N N . ASP B 1 51 ? 0.151 15.305 18.531 1 97.88 51 ASP B N 1
ATOM 1538 C CA . ASP B 1 51 ? 1.089 16.406 18.719 1 97.88 51 ASP B CA 1
ATOM 1539 C C . ASP B 1 51 ? 2.43 16.109 18.047 1 97.88 51 ASP B C 1
ATOM 1541 O O . ASP B 1 51 ? 3.006 16.969 17.391 1 97.88 51 ASP B O 1
ATOM 1545 N N . GLU B 1 52 ? 2.879 14.914 18.281 1 97.56 52 GLU B N 1
ATOM 1546 C CA . GLU B 1 52 ? 4.141 14.492 17.672 1 97.56 52 GLU B CA 1
ATOM 1547 C C . GLU B 1 52 ? 4.055 14.508 16.156 1 97.56 52 GLU B C 1
ATOM 1549 O O . GLU B 1 52 ? 5.012 14.883 15.477 1 97.56 52 GLU B O 1
ATOM 1554 N N . TYR B 1 53 ? 2.965 14.062 15.648 1 97.94 53 TYR B N 1
ATOM 1555 C CA . TYR B 1 53 ? 2.76 14.008 14.211 1 97.94 53 TYR B CA 1
ATOM 1556 C C . TYR B 1 53 ? 2.729 15.406 13.609 1 97.94 53 TYR B C 1
ATOM 1558 O O . TYR B 1 53 ? 3.334 15.656 12.562 1 97.94 53 TYR B O 1
ATOM 1566 N N . VAL B 1 54 ? 2.01 16.266 14.227 1 97.69 54 VAL B N 1
ATOM 1567 C CA . VAL B 1 54 ? 1.954 17.656 13.758 1 97.69 54 VAL B CA 1
ATOM 1568 C C . VAL B 1 54 ? 3.35 18.266 13.797 1 97.69 54 VAL B C 1
ATOM 1570 O O . VAL B 1 54 ? 3.787 18.891 12.828 1 97.69 54 VAL B O 1
ATOM 1573 N N . ALA B 1 55 ? 4.102 18.078 14.867 1 96.56 55 ALA B N 1
ATOM 1574 C CA . ALA B 1 55 ? 5.465 18.578 14.977 1 96.56 55 ALA B CA 1
ATOM 1575 C C . ALA B 1 55 ? 6.355 18.031 13.875 1 96.56 55 ALA B C 1
ATOM 1577 O O . ALA B 1 55 ? 7.172 18.75 13.297 1 96.56 55 ALA B O 1
ATOM 1578 N N . PHE B 1 56 ? 6.223 16.781 13.656 1 96 56 PHE B N 1
ATOM 1579 C CA . PHE B 1 56 ? 6.961 16.125 12.578 1 96 56 PHE B CA 1
ATOM 1580 C C . PHE B 1 56 ? 6.664 16.781 11.242 1 96 56 PHE B C 1
ATOM 1582 O O . PHE B 1 56 ? 7.586 17.094 10.477 1 96 56 PHE B O 1
ATOM 1589 N N . ASN B 1 57 ? 5.375 17 10.914 1 96.44 57 ASN B N 1
ATOM 1590 C CA . ASN B 1 57 ? 4.992 17.625 9.656 1 96.44 57 ASN B CA 1
ATOM 1591 C C . ASN B 1 57 ? 5.539 19.047 9.555 1 96.44 57 ASN B C 1
ATOM 1593 O O . ASN B 1 57 ? 5.961 19.484 8.484 1 96.44 57 ASN B O 1
ATOM 1597 N N . VAL B 1 58 ? 5.523 19.75 10.664 1 95.38 58 VAL B N 1
ATOM 1598 C CA . VAL B 1 58 ? 6.078 21.109 10.68 1 95.38 58 VAL B CA 1
ATOM 1599 C C . VAL B 1 58 ? 7.547 21.062 10.266 1 95.38 58 VAL B C 1
ATOM 1601 O O . VAL B 1 58 ? 7.98 21.844 9.422 1 95.38 58 VAL B O 1
ATOM 1604 N N . GLU B 1 59 ? 8.344 20.172 10.789 1 93.06 59 GLU B N 1
ATOM 1605 C CA . GLU B 1 59 ? 9.758 20.047 10.469 1 93.06 59 GLU B CA 1
ATOM 1606 C C . GLU B 1 59 ? 9.969 19.656 9.008 1 93.06 59 GLU B C 1
ATOM 1608 O O . GLU B 1 59 ? 10.844 20.203 8.336 1 93.06 59 GLU B O 1
ATOM 1613 N N . VAL B 1 60 ? 9.156 18.719 8.531 1 93.06 60 VAL B N 1
ATOM 1614 C CA . VAL B 1 60 ? 9.25 18.266 7.145 1 93.06 60 VAL B CA 1
ATOM 1615 C C . VAL B 1 60 ? 8.961 19.438 6.199 1 93.06 60 VAL B C 1
ATOM 1617 O O . VAL B 1 60 ? 9.688 19.641 5.227 1 93.06 60 VAL B O 1
ATOM 1620 N N . PHE B 1 61 ? 7.996 20.234 6.535 1 93.38 61 PHE B N 1
ATOM 1621 C CA . PHE B 1 61 ? 7.551 21.266 5.613 1 93.38 61 PHE B CA 1
ATOM 1622 C C . PHE B 1 61 ? 8.453 22.484 5.695 1 93.38 61 PHE B C 1
ATOM 1624 O O . PHE B 1 61 ? 8.406 23.359 4.824 1 93.38 61 PHE B O 1
ATOM 1631 N N . LYS B 1 62 ? 9.305 22.609 6.695 1 91.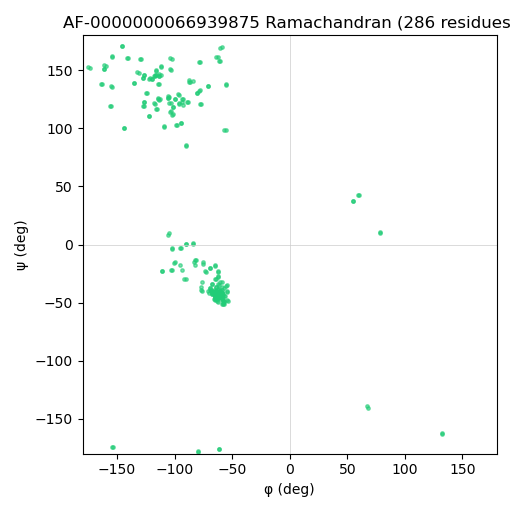75 62 LYS B N 1
ATOM 1632 C CA . LYS B 1 62 ? 10.359 23.625 6.691 1 91.75 62 LYS B CA 1
ATOM 1633 C C . LYS B 1 62 ? 11.359 23.375 5.566 1 91.75 62 LYS B C 1
ATOM 1635 O O . LYS B 1 62 ? 11.914 24.312 5 1 91.75 62 LYS B O 1
ATOM 1640 N N . MET B 1 63 ? 11.461 22.141 5.277 1 90.56 63 MET B N 1
ATOM 1641 C CA . MET B 1 63 ? 12.445 21.766 4.266 1 90.56 63 MET B CA 1
ATOM 1642 C C . MET B 1 63 ? 11.812 21.75 2.877 1 90.56 63 MET B C 1
ATOM 1644 O O . MET B 1 63 ? 12.516 21.922 1.875 1 90.56 63 MET B O 1
ATOM 1648 N N . MET B 1 64 ? 10.555 21.469 2.84 1 92.81 64 MET B N 1
ATOM 1649 C CA . MET B 1 64 ? 9.852 21.359 1.566 1 92.81 64 MET B CA 1
ATOM 1650 C C . MET B 1 64 ? 9.219 22.688 1.182 1 92.81 64 MET B C 1
ATOM 1652 O O . MET B 1 64 ? 8.297 23.172 1.85 1 92.81 64 MET B O 1
ATOM 1656 N N . HIS B 1 65 ? 9.602 23.25 0.029 1 94.81 65 HIS B N 1
ATOM 1657 C CA . HIS B 1 65 ? 9.062 24.516 -0.461 1 94.81 65 HIS B CA 1
ATOM 1658 C C . HIS B 1 65 ? 7.668 24.328 -1.047 1 94.81 65 HIS B C 1
ATOM 1660 O O . HIS B 1 65 ? 6.816 25.219 -0.927 1 94.81 65 HIS B O 1
ATOM 1666 N N . THR B 1 66 ? 7.539 23.297 -1.694 1 96.5 66 THR B N 1
ATOM 1667 C CA . THR B 1 66 ? 6.234 22.906 -2.217 1 96.5 66 THR B CA 1
ATOM 1668 C C . THR B 1 66 ? 5.914 21.453 -1.844 1 96.5 66 THR B C 1
ATOM 1670 O O . THR B 1 66 ? 6.812 20.672 -1.529 1 96.5 66 THR B O 1
ATOM 1673 N N . TYR B 1 67 ? 4.684 21.219 -1.91 1 97.69 67 TYR B N 1
ATOM 1674 C CA . TYR B 1 67 ? 4.211 19.844 -1.712 1 97.69 67 TYR B CA 1
ATOM 1675 C C . TYR B 1 67 ? 2.785 19.688 -2.219 1 97.69 67 TYR B C 1
ATOM 1677 O O . TYR B 1 67 ? 1.933 20.547 -1.984 1 97.69 67 TYR B O 1
ATOM 1685 N N . HIS B 1 68 ? 2.527 18.594 -2.879 1 98.69 68 HIS B N 1
ATOM 1686 C CA . HIS B 1 68 ? 1.177 18.25 -3.303 1 98.69 68 HIS B CA 1
ATOM 1687 C C . HIS B 1 68 ? 1.037 16.734 -3.5 1 98.69 68 HIS B C 1
ATOM 1689 O O . HIS B 1 68 ? 1.789 16.141 -4.273 1 98.69 68 HIS B O 1
ATOM 1695 N N . ALA B 1 69 ? 0.163 16.156 -2.746 1 98.62 69 ALA B N 1
ATOM 1696 C CA . ALA B 1 69 ? -0.192 14.758 -2.93 1 98.62 69 ALA B CA 1
ATOM 1697 C C . ALA B 1 69 ? -1.515 14.617 -3.68 1 98.62 69 ALA B C 1
ATOM 1699 O O . ALA B 1 69 ? -2.559 15.062 -3.193 1 98.62 69 ALA B O 1
ATOM 1700 N N . GLU B 1 70 ? -1.469 14.016 -4.785 1 98.62 70 GLU B N 1
ATOM 1701 C CA . GLU B 1 70 ? -2.658 13.758 -5.594 1 98.62 70 GLU B CA 1
ATOM 1702 C C . GLU B 1 70 ? -3.244 12.383 -5.297 1 98.62 70 GLU B C 1
ATOM 1704 O O . GLU B 1 70 ? -2.533 11.375 -5.344 1 98.62 70 GLU B O 1
ATOM 1709 N N . MET B 1 71 ? -4.512 12.383 -4.949 1 98.56 71 MET B N 1
ATOM 1710 C CA . MET B 1 71 ? -5.211 11.109 -4.77 1 98.56 71 MET B CA 1
ATOM 1711 C C . MET B 1 71 ? -5.574 10.5 -6.113 1 98.56 71 MET B C 1
ATOM 1713 O O . MET B 1 71 ? -6.312 11.094 -6.898 1 98.56 71 MET B O 1
ATOM 1717 N N . THR B 1 72 ? -5.121 9.328 -6.414 1 97.69 72 THR B N 1
ATOM 1718 C CA . THR B 1 72 ? -5.379 8.68 -7.695 1 97.69 72 THR B CA 1
ATOM 1719 C C . THR B 1 72 ? -6.453 7.605 -7.547 1 97.69 72 THR B C 1
ATOM 1721 O O . THR B 1 72 ? -7.082 7.211 -8.531 1 97.69 72 THR B O 1
ATOM 1724 N N . GLU B 1 73 ? -6.656 7.137 -6.473 1 98.12 73 GLU B N 1
ATOM 1725 C CA . GLU B 1 73 ? -7.641 6.105 -6.172 1 98.12 73 GLU B CA 1
ATOM 1726 C C . GLU B 1 73 ? -7.965 6.07 -4.684 1 98.12 73 GLU B C 1
ATOM 1728 O O . GLU B 1 73 ? -7.148 6.48 -3.854 1 98.12 73 GLU B O 1
ATOM 1733 N N . ALA B 1 74 ? -9.172 5.652 -4.367 1 98.75 74 ALA B N 1
ATOM 1734 C CA . ALA B 1 74 ? -9.57 5.383 -2.99 1 98.75 74 ALA B CA 1
ATOM 1735 C C . ALA B 1 74 ? -10.344 4.07 -2.889 1 98.75 74 ALA B C 1
ATOM 1737 O O . ALA B 1 74 ? -11.156 3.75 -3.762 1 98.75 74 ALA B O 1
ATOM 1738 N N . ILE B 1 75 ? -10.07 3.293 -1.86 1 98.88 75 ILE B N 1
ATOM 1739 C CA . ILE B 1 75 ? -10.844 2.115 -1.485 1 98.88 75 ILE B CA 1
ATOM 1740 C C . ILE B 1 75 ? -11.523 2.35 -0.137 1 98.88 75 ILE B C 1
ATOM 1742 O O . ILE B 1 75 ? -10.859 2.678 0.849 1 98.88 75 ILE B O 1
ATOM 1746 N N . VAL B 1 76 ? -12.828 2.191 -0.104 1 98.94 76 VAL B N 1
ATOM 1747 C CA . VAL B 1 76 ? -13.609 2.541 1.077 1 98.94 76 VAL B CA 1
ATOM 1748 C C . VAL B 1 76 ? -14.273 1.289 1.646 1 98.94 76 VAL B C 1
ATOM 1750 O O . VAL B 1 76 ? -15.055 0.626 0.958 1 98.94 76 VAL B O 1
ATOM 1753 N N . ASP B 1 77 ? -13.992 0.954 2.887 1 98.88 77 ASP B N 1
ATOM 1754 C CA . ASP B 1 77 ? -14.617 -0.15 3.611 1 98.88 77 ASP B CA 1
ATOM 1755 C C . ASP B 1 77 ? -15.555 0.366 4.695 1 98.88 77 ASP B C 1
ATOM 1757 O O . ASP B 1 77 ? -15.117 0.7 5.797 1 98.88 77 ASP B O 1
ATOM 1761 N N . GLU B 1 78 ? -16.781 0.333 4.406 1 98.44 78 GLU B N 1
ATOM 1762 C CA . GLU B 1 78 ? -17.766 0.862 5.34 1 98.44 78 GLU B CA 1
ATOM 1763 C C . GLU B 1 78 ? -17.844 0.012 6.605 1 98.44 78 GLU B C 1
ATOM 1765 O O . GLU B 1 78 ? -18.078 0.535 7.695 1 98.44 78 GLU B O 1
ATOM 1770 N N . THR B 1 79 ? -17.641 -1.319 6.422 1 98.12 79 THR B N 1
ATOM 1771 C CA . THR B 1 79 ? -17.781 -2.244 7.539 1 98.12 79 THR B CA 1
ATOM 1772 C C . THR B 1 79 ? -16.719 -1.977 8.602 1 98.12 79 THR B C 1
ATOM 1774 O O . THR B 1 79 ? -17.016 -1.966 9.797 1 98.12 79 THR B O 1
ATOM 1777 N N . THR B 1 80 ? -15.523 -1.701 8.203 1 98.44 80 THR B N 1
ATOM 1778 C CA . THR B 1 80 ? -14.43 -1.495 9.148 1 98.44 80 THR B CA 1
ATOM 1779 C C . THR B 1 80 ? -14.125 -0.008 9.312 1 98.44 80 THR B C 1
ATOM 1781 O O . THR B 1 80 ? -13.25 0.372 10.094 1 98.44 80 THR B O 1
ATOM 1784 N N . ARG B 1 81 ? -14.805 0.857 8.578 1 98.75 81 ARG B N 1
ATOM 1785 C CA . ARG B 1 81 ? -14.641 2.307 8.578 1 98.75 81 ARG B CA 1
ATOM 1786 C C . ARG B 1 81 ? -13.219 2.695 8.188 1 98.75 81 ARG B C 1
ATOM 1788 O O . ARG B 1 81 ? -12.602 3.543 8.836 1 98.75 81 ARG B O 1
ATOM 1795 N N . LYS B 1 82 ? -12.719 2.021 7.195 1 98.88 82 LYS B N 1
ATOM 1796 C CA . LYS B 1 82 ? -11.375 2.301 6.695 1 98.88 82 LYS B CA 1
ATOM 1797 C C . LYS B 1 82 ? -11.422 2.863 5.277 1 98.88 82 LYS B C 1
ATOM 1799 O O . LYS B 1 82 ? -12.305 2.512 4.496 1 98.88 82 LYS B O 1
ATOM 1804 N N . VAL B 1 83 ? -10.508 3.773 4.965 1 98.94 83 VAL B N 1
ATOM 1805 C CA . VAL B 1 83 ? -10.258 4.289 3.625 1 98.94 83 VAL B CA 1
ATOM 1806 C C . VAL B 1 83 ? -8.781 4.133 3.279 1 98.94 83 VAL B C 1
ATOM 1808 O O . VAL B 1 83 ? -7.91 4.535 4.055 1 98.94 83 VAL B O 1
ATOM 1811 N N . ALA B 1 84 ? -8.477 3.463 2.223 1 98.94 84 ALA B N 1
ATOM 1812 C CA . ALA B 1 84 ? -7.137 3.467 1.64 1 98.94 84 ALA B CA 1
ATOM 1813 C C . ALA B 1 84 ? -7.035 4.48 0.504 1 98.94 84 ALA B C 1
ATOM 1815 O O . ALA B 1 84 ? -7.797 4.418 -0.464 1 98.94 84 ALA B O 1
ATOM 1816 N N . LEU B 1 85 ? -6.141 5.434 0.633 1 98.88 85 LEU B N 1
ATOM 1817 C CA . LEU B 1 85 ? -5.875 6.449 -0.379 1 98.88 85 LEU B CA 1
ATOM 1818 C C . LEU B 1 85 ? -4.586 6.145 -1.133 1 98.88 85 LEU B C 1
ATOM 1820 O O . LEU B 1 85 ? -3.527 5.98 -0.52 1 98.88 85 LEU B O 1
ATOM 1824 N N . PHE B 1 86 ? -4.676 6.004 -2.385 1 98.88 86 PHE B N 1
ATOM 1825 C CA . PHE B 1 86 ? -3.504 5.914 -3.248 1 98.88 86 PHE B CA 1
ATOM 1826 C C . PHE B 1 86 ? -3.051 7.301 -3.693 1 98.88 86 PHE B C 1
ATOM 1828 O O . PHE B 1 86 ? -3.822 8.047 -4.297 1 98.88 86 PHE B O 1
ATOM 1835 N N . LEU B 1 87 ? -1.772 7.598 -3.363 1 98.81 87 LEU B N 1
ATOM 1836 C CA . LEU B 1 87 ? -1.316 8.969 -3.551 1 98.81 87 LEU B CA 1
ATOM 1837 C C . LEU B 1 87 ? -0.035 9.008 -4.375 1 98.81 87 LEU B C 1
ATOM 1839 O O . LEU B 1 87 ? 0.813 8.125 -4.254 1 98.81 87 LEU B O 1
ATOM 1843 N N . HIS B 1 88 ? 0.072 10.008 -5.215 1 98.81 88 HIS B N 1
ATOM 1844 C CA . HIS B 1 88 ? 1.311 10.453 -5.844 1 98.81 88 HIS B CA 1
ATOM 1845 C C . HIS B 1 88 ? 1.68 11.859 -5.391 1 98.81 88 HIS B C 1
ATOM 1847 O O . HIS B 1 88 ? 0.946 12.82 -5.656 1 98.81 88 HIS B O 1
ATOM 1853 N N . ALA B 1 89 ? 2.803 11.992 -4.711 1 98.44 89 ALA B N 1
ATOM 1854 C CA . ALA B 1 89 ? 3.17 13.266 -4.109 1 98.44 89 ALA B CA 1
ATOM 1855 C C . ALA B 1 89 ? 4.418 13.844 -4.77 1 98.44 89 ALA B C 1
ATOM 1857 O O . ALA B 1 89 ? 5.363 13.117 -5.066 1 98.44 89 ALA B O 1
ATOM 1858 N N . LYS B 1 90 ? 4.375 15.07 -4.977 1 98.38 90 LYS B N 1
ATOM 1859 C CA . LYS B 1 90 ? 5.516 15.836 -5.473 1 98.38 90 LYS B CA 1
ATOM 1860 C C . LYS B 1 90 ? 5.82 17.016 -4.562 1 98.38 90 LYS B C 1
ATOM 1862 O O . LYS B 1 90 ? 4.91 17.594 -3.963 1 98.38 90 LYS B O 1
ATOM 1867 N N . ALA B 1 91 ? 7.066 17.312 -4.469 1 97.69 91 ALA B N 1
ATOM 1868 C CA . ALA B 1 91 ? 7.523 18.453 -3.676 1 97.69 91 ALA B CA 1
ATOM 1869 C C . ALA B 1 91 ? 8.859 18.984 -4.184 1 97.69 91 ALA B C 1
ATOM 1871 O O . ALA B 1 91 ? 9.523 18.328 -4.992 1 97.69 91 ALA B O 1
ATOM 1872 N N . THR B 1 92 ? 9.18 20.172 -3.828 1 97 92 THR B N 1
ATOM 1873 C CA . THR B 1 92 ? 10.492 20.75 -4.086 1 97 92 THR B CA 1
ATOM 1874 C C . THR B 1 92 ? 11.164 21.172 -2.783 1 97 92 THR B C 1
ATOM 1876 O O . THR B 1 92 ? 10.484 21.594 -1.839 1 97 92 THR B O 1
ATOM 1879 N N . ALA B 1 93 ? 12.438 20.984 -2.736 1 94.94 93 ALA B N 1
ATOM 1880 C CA . ALA B 1 93 ? 13.281 21.406 -1.62 1 94.94 93 ALA B CA 1
ATOM 1881 C C . ALA B 1 93 ? 14.664 21.844 -2.107 1 94.94 93 ALA B C 1
ATOM 1883 O O . ALA B 1 93 ? 14.977 21.719 -3.295 1 94.94 93 ALA B O 1
ATOM 1884 N N . ASP B 1 94 ? 15.484 22.453 -1.19 1 94.12 94 ASP B N 1
ATOM 1885 C CA . ASP B 1 94 ? 16.859 22.812 -1.543 1 94.12 94 ASP B CA 1
ATOM 1886 C C . ASP B 1 94 ? 17.625 21.594 -2.062 1 94.12 94 ASP B C 1
ATOM 1888 O O . ASP B 1 94 ? 18.438 21.719 -2.977 1 94.12 94 ASP B O 1
ATOM 1892 N N . ALA B 1 95 ? 17.312 20.516 -1.508 1 92.94 95 ALA B N 1
ATOM 1893 C CA . ALA B 1 95 ? 18.016 19.281 -1.847 1 92.94 95 ALA B CA 1
ATOM 1894 C C . ALA B 1 95 ? 17.578 18.75 -3.209 1 92.94 95 ALA B C 1
ATOM 1896 O O . ALA B 1 95 ? 18.219 17.875 -3.783 1 92.94 95 ALA B O 1
ATOM 1897 N N . GLY B 1 96 ? 16.438 19.234 -3.734 1 95.12 96 GLY B N 1
ATOM 1898 C CA . GLY B 1 96 ? 15.922 18.797 -5.027 1 95.12 96 GLY B CA 1
ATOM 1899 C C . GLY B 1 96 ? 14.453 18.453 -5.008 1 95.12 96 GLY B C 1
ATOM 1900 O O . GLY B 1 96 ? 13.727 18.844 -4.086 1 95.12 96 GLY B O 1
ATOM 1901 N N . GLU B 1 97 ? 14.047 17.719 -6.023 1 96.75 97 GLU B N 1
ATOM 1902 C CA . GLU B 1 97 ? 12.641 17.359 -6.184 1 96.75 97 GLU B CA 1
ATOM 1903 C C . GLU B 1 97 ? 12.305 16.078 -5.422 1 96.75 97 GLU B C 1
ATOM 1905 O O . GLU B 1 97 ? 13.117 15.141 -5.379 1 96.75 97 GLU B O 1
ATOM 1910 N N . TYR B 1 98 ? 11.242 16.047 -4.852 1 96.88 98 TYR B N 1
ATOM 1911 C CA . TYR B 1 98 ? 10.625 14.883 -4.234 1 96.88 98 TYR B CA 1
ATOM 1912 C C . TYR B 1 98 ? 9.469 14.367 -5.086 1 96.88 98 TYR B C 1
ATOM 1914 O O . TYR B 1 98 ? 8.625 15.148 -5.539 1 96.88 98 TYR B O 1
ATOM 1922 N N . ASP B 1 99 ? 9.438 13.109 -5.453 1 98.25 99 ASP B N 1
ATOM 1923 C CA . ASP B 1 99 ? 8.438 12.43 -6.266 1 98.25 99 ASP B CA 1
ATOM 1924 C C . ASP B 1 99 ? 8.227 10.992 -5.785 1 98.25 99 ASP B C 1
ATOM 1926 O O . ASP B 1 99 ? 9.047 10.117 -6.055 1 98.25 99 ASP B O 1
ATOM 1930 N N . ASN B 1 100 ? 7.148 10.844 -5.023 1 98.5 100 ASN B N 1
ATOM 1931 C CA . ASN B 1 100 ? 6.98 9.547 -4.375 1 98.5 100 ASN B CA 1
ATOM 1932 C C . ASN B 1 100 ? 5.52 9.102 -4.387 1 98.5 100 ASN B C 1
ATOM 1934 O O . ASN B 1 100 ? 4.621 9.914 -4.617 1 98.5 100 ASN B O 1
ATOM 1938 N N . GLU B 1 101 ? 5.285 7.805 -4.207 1 98.75 101 GLU B N 1
ATOM 1939 C CA . GLU B 1 101 ? 3.965 7.184 -4.121 1 98.75 101 GLU B CA 1
ATOM 1940 C C . GLU B 1 101 ? 3.736 6.555 -2.752 1 98.75 101 GLU B C 1
ATOM 1942 O O . GLU B 1 101 ? 4.688 6.137 -2.088 1 98.75 101 GLU B O 1
ATOM 1947 N N . TYR B 1 102 ? 2.535 6.516 -2.307 1 98.06 102 TYR B N 1
ATOM 1948 C CA . TYR B 1 102 ? 2.24 5.781 -1.082 1 98.06 102 TYR B CA 1
ATOM 1949 C C . TYR B 1 102 ? 0.751 5.48 -0.971 1 98.06 102 TYR B C 1
ATOM 1951 O O . TYR B 1 102 ? -0.064 6.082 -1.674 1 98.06 102 TYR B O 1
ATOM 1959 N N . ILE B 1 103 ? 0.401 4.496 -0.297 1 98.88 103 ILE B N 1
ATOM 1960 C CA . ILE B 1 103 ? -0.956 4.152 0.113 1 98.88 103 ILE B CA 1
ATOM 1961 C C . ILE B 1 103 ? -1.156 4.508 1.584 1 98.88 103 ILE B C 1
ATOM 1963 O O . ILE B 1 103 ? -0.482 3.959 2.459 1 98.88 103 ILE B O 1
ATOM 1967 N N . ILE B 1 104 ? -2.029 5.457 1.872 1 98.88 104 ILE B N 1
ATOM 1968 C CA . ILE B 1 104 ? -2.383 5.832 3.238 1 98.88 104 ILE B CA 1
ATOM 1969 C C . ILE B 1 104 ? -3.699 5.168 3.631 1 98.88 104 ILE B C 1
ATOM 1971 O O . ILE B 1 104 ? -4.699 5.285 2.918 1 98.88 104 ILE B O 1
ATOM 1975 N N . THR B 1 105 ? -3.635 4.449 4.734 1 98.88 105 THR B N 1
ATOM 1976 C CA . THR B 1 105 ? -4.859 3.867 5.27 1 98.88 105 THR B CA 1
ATOM 1977 C C . THR B 1 105 ? -5.328 4.629 6.508 1 98.88 105 THR B C 1
ATOM 1979 O O . THR B 1 105 ? -4.555 4.836 7.445 1 98.88 105 THR B O 1
ATOM 1982 N N . LEU B 1 106 ? -6.566 5.059 6.453 1 98.94 106 LEU B N 1
ATOM 1983 C CA . LEU B 1 106 ? -7.203 5.77 7.559 1 98.94 106 LEU B CA 1
ATOM 1984 C C . LEU B 1 106 ? -8.32 4.934 8.18 1 98.94 106 LEU B C 1
ATOM 1986 O O . LEU B 1 106 ? -9.18 4.418 7.461 1 98.94 106 LEU B O 1
ATOM 1990 N N . THR B 1 107 ? -8.234 4.723 9.477 1 98.88 107 THR B N 1
ATOM 1991 C CA . THR B 1 107 ? -9.367 4.203 10.234 1 98.88 107 THR B CA 1
ATOM 1992 C C . THR B 1 107 ? -10.148 5.34 10.883 1 98.88 107 THR B C 1
A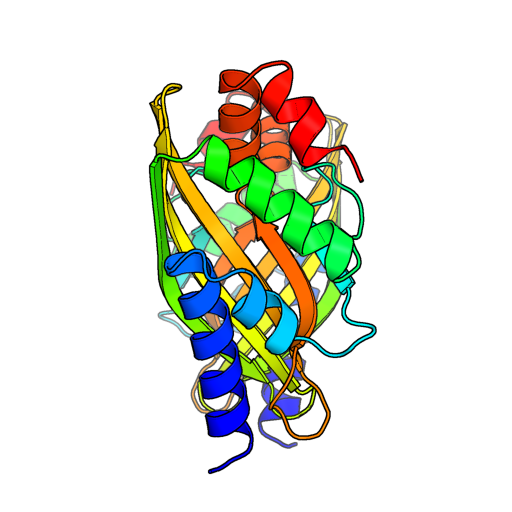TOM 1994 O O . THR B 1 107 ? -9.57 6.188 11.57 1 98.88 107 THR B O 1
ATOM 1997 N N . MET B 1 108 ? -11.453 5.34 10.672 1 98.81 108 MET B N 1
ATOM 1998 C CA . MET B 1 108 ? -12.258 6.484 11.094 1 98.81 108 MET B CA 1
ATOM 1999 C C . MET B 1 108 ? -13.016 6.168 12.383 1 98.81 108 MET B C 1
ATOM 2001 O O . MET B 1 108 ? -13.18 5 12.734 1 98.81 108 MET B O 1
ATOM 2005 N N . SER B 1 109 ? -13.422 7.242 13.07 1 98.75 109 SER B N 1
ATOM 2006 C CA . SER B 1 109 ? -14.352 7.129 14.188 1 98.75 109 SER B CA 1
ATOM 2007 C C . SER B 1 109 ? -15.672 6.504 13.758 1 98.75 109 SER B C 1
ATOM 2009 O O . SER B 1 109 ? -15.922 6.332 12.562 1 98.75 109 SER B O 1
ATOM 2011 N N . GLU B 1 110 ? -16.516 6.152 14.688 1 97.75 110 GLU B N 1
ATOM 2012 C CA . GLU B 1 110 ? -17.766 5.453 14.414 1 97.75 110 GLU B CA 1
ATOM 2013 C C . GLU B 1 110 ? -18.656 6.254 13.469 1 97.75 110 GLU B C 1
ATOM 2015 O O . GLU B 1 110 ? -19.312 5.684 12.602 1 97.75 110 GLU B O 1
ATOM 2020 N N . ASP B 1 111 ? -18.641 7.539 13.609 1 97.69 111 ASP B N 1
ATOM 2021 C CA . ASP B 1 111 ? -19.516 8.367 12.781 1 97.69 111 ASP B CA 1
ATOM 2022 C C . ASP B 1 111 ? -18.812 8.781 11.492 1 97.69 111 ASP B C 1
ATOM 2024 O O . ASP B 1 111 ? -19.359 9.531 10.688 1 97.69 111 ASP B O 1
ATOM 2028 N N . GLY B 1 112 ? -17.516 8.367 11.234 1 98.62 112 GLY B N 1
ATOM 2029 C CA . GLY B 1 112 ? -16.781 8.578 10 1 98.62 112 GLY B CA 1
ATOM 2030 C C . GLY B 1 112 ? -16.219 9.984 9.867 1 98.62 112 GLY B C 1
ATOM 2031 O O . GLY B 1 112 ? -15.672 10.344 8.828 1 98.62 112 GLY B O 1
ATOM 2032 N N . LYS B 1 113 ? -16.266 10.805 10.945 1 98.62 113 LYS B N 1
ATOM 2033 C CA . LYS B 1 113 ? -15.977 12.234 10.797 1 98.62 113 LYS B CA 1
ATOM 2034 C C . LYS B 1 113 ? -14.547 12.555 11.227 1 98.62 113 LYS B C 1
ATOM 2036 O O . LYS B 1 113 ? -14.031 13.633 10.93 1 98.62 113 LYS B O 1
ATOM 2041 N N . LEU B 1 114 ? -13.898 11.562 11.969 1 98.94 114 LEU B N 1
ATOM 2042 C CA . LEU B 1 114 ? -12.547 11.781 12.453 1 98.94 114 LEU B CA 1
ATOM 2043 C C . LEU B 1 114 ? -11.656 10.578 12.148 1 98.94 114 LEU B C 1
ATOM 2045 O O . LEU B 1 114 ? -12.125 9.438 12.164 1 98.94 114 LEU B O 1
ATOM 2049 N N . VAL B 1 115 ? -10.391 10.867 11.93 1 98.94 115 VAL B N 1
ATOM 2050 C CA . VAL B 1 115 ? -9.375 9.836 11.773 1 98.94 115 VAL B CA 1
ATOM 2051 C C . VAL B 1 115 ? -8.938 9.328 13.148 1 98.94 115 VAL B C 1
ATOM 2053 O O . VAL B 1 115 ? -8.602 10.125 14.031 1 98.94 115 VAL B O 1
ATOM 2056 N N . ASP B 1 116 ? -8.914 8.031 13.32 1 98.81 116 ASP B N 1
ATOM 2057 C CA . ASP B 1 116 ? -8.539 7.406 14.586 1 98.81 116 ASP B CA 1
ATOM 2058 C C . ASP B 1 116 ? -7.199 6.684 14.461 1 98.81 116 ASP B C 1
ATOM 2060 O O . ASP B 1 116 ? -6.555 6.383 15.469 1 98.81 116 ASP B O 1
ATOM 2064 N N . ASP B 1 117 ? -6.809 6.328 13.312 1 98.81 117 ASP B N 1
ATOM 2065 C CA . ASP B 1 117 ? -5.543 5.664 13.016 1 98.81 117 ASP B CA 1
ATOM 2066 C C . ASP B 1 117 ? -5.117 5.93 11.57 1 98.81 117 ASP B C 1
ATOM 2068 O O . ASP B 1 117 ? -5.945 5.898 10.656 1 98.81 117 ASP B O 1
ATOM 2072 N N . GLN B 1 118 ? -3.873 6.219 11.391 1 98.88 118 GLN B N 1
ATOM 2073 C CA . GLN B 1 118 ? -3.268 6.395 10.07 1 98.88 118 GLN B CA 1
ATOM 2074 C C . GLN B 1 118 ? -2.066 5.473 9.891 1 98.88 118 GLN B C 1
ATOM 2076 O O . GLN B 1 118 ? -1.204 5.391 10.766 1 98.88 118 GLN B O 1
ATOM 2081 N N . TYR B 1 119 ? -2.047 4.781 8.805 1 98.69 119 TYR B N 1
ATOM 2082 C CA . TYR B 1 119 ? -0.895 3.98 8.406 1 98.69 119 TYR B CA 1
ATOM 2083 C C . TYR B 1 119 ? -0.453 4.328 6.988 1 98.69 119 TYR B C 1
ATOM 2085 O O . TYR B 1 119 ? -1.236 4.219 6.043 1 98.69 119 TYR B O 1
ATOM 2093 N N . ASP B 1 120 ? 0.785 4.809 6.844 1 98.25 120 ASP B N 1
ATOM 2094 C CA . ASP B 1 120 ? 1.356 5.199 5.559 1 98.25 120 ASP B CA 1
ATOM 2095 C C . ASP B 1 120 ? 2.303 4.125 5.027 1 98.25 120 ASP B C 1
ATOM 2097 O O . ASP B 1 120 ? 3.383 3.912 5.582 1 98.25 120 ASP B O 1
ATOM 2101 N N . PHE B 1 121 ? 1.959 3.469 3.961 1 98.75 121 PHE B N 1
ATOM 2102 C CA . PHE B 1 121 ? 2.834 2.545 3.248 1 98.75 121 PHE B CA 1
ATOM 2103 C C . PHE B 1 121 ? 3.465 3.221 2.037 1 98.75 121 PHE B C 1
ATOM 2105 O O . PHE B 1 121 ? 2.811 3.402 1.009 1 98.75 121 PHE B O 1
ATOM 2112 N N . ILE B 1 122 ? 4.734 3.615 2.15 1 98.44 122 ILE B N 1
ATOM 2113 C CA . ILE B 1 122 ? 5.379 4.512 1.195 1 98.44 122 ILE B CA 1
ATOM 2114 C C . ILE B 1 122 ? 6.301 3.709 0.278 1 98.44 122 ILE B C 1
ATOM 2116 O O . ILE B 1 122 ? 6.812 2.656 0.667 1 98.44 122 ILE B O 1
ATOM 2120 N N . ASP B 1 123 ? 6.5 4.152 -0.98 1 98.56 123 ASP B N 1
ATOM 2121 C CA . ASP B 1 123 ? 7.613 3.645 -1.779 1 98.56 123 ASP B CA 1
ATOM 2122 C C . ASP B 1 123 ? 8.945 3.844 -1.06 1 98.56 123 ASP B C 1
ATOM 2124 O O . ASP B 1 123 ? 9.547 4.918 -1.139 1 98.56 123 ASP B O 1
ATOM 2128 N N . SER B 1 124 ? 9.359 2.801 -0.462 1 98.19 124 SER B N 1
ATOM 2129 C CA . SER B 1 124 ? 10.477 2.869 0.477 1 98.19 124 SER B CA 1
ATOM 2130 C C . SER B 1 124 ? 11.789 3.152 -0.244 1 98.19 124 SER B C 1
ATOM 2132 O O . SER B 1 124 ? 12.672 3.822 0.3 1 98.19 124 SER B O 1
ATOM 2134 N N . HIS B 1 125 ? 11.977 2.604 -1.411 1 97.75 125 HIS B N 1
ATOM 2135 C CA . HIS B 1 125 ? 13.203 2.865 -2.16 1 97.75 125 HIS B CA 1
ATOM 2136 C C . HIS B 1 125 ? 13.367 4.355 -2.434 1 97.75 125 HIS B C 1
ATOM 2138 O O . HIS B 1 125 ? 14.422 4.93 -2.137 1 97.75 125 HIS B O 1
ATOM 2144 N N . THR B 1 126 ? 12.336 4.949 -2.961 1 97.62 126 THR B N 1
ATOM 2145 C CA . THR B 1 126 ? 12.344 6.383 -3.234 1 97.62 126 THR B CA 1
ATOM 2146 C C . THR B 1 126 ? 12.531 7.176 -1.946 1 97.62 126 THR B C 1
ATOM 2148 O O . THR B 1 126 ? 13.289 8.148 -1.917 1 97.62 126 THR B O 1
ATOM 2151 N N . MET B 1 127 ? 11.891 6.77 -0.866 1 96.62 127 MET B N 1
ATOM 2152 C CA . MET B 1 127 ? 11.984 7.48 0.406 1 96.62 127 MET B CA 1
ATOM 2153 C C . MET B 1 127 ? 13.398 7.418 0.959 1 96.62 127 MET B C 1
ATOM 2155 O O . MET B 1 127 ? 13.945 8.438 1.4 1 96.62 127 MET B O 1
ATOM 2159 N N . MET B 1 128 ? 13.977 6.23 0.908 1 95.06 128 MET B N 1
ATOM 2160 C CA . MET B 1 128 ? 15.336 6.07 1.432 1 95.06 128 MET B CA 1
ATOM 2161 C C . MET B 1 128 ? 16.328 6.902 0.631 1 95.06 128 MET B C 1
ATOM 2163 O O . MET B 1 128 ? 17.281 7.457 1.194 1 95.06 128 MET B O 1
ATOM 2167 N N . GLN B 1 129 ? 16.125 7 -0.654 1 94.81 129 GLN B N 1
ATOM 2168 C CA . GLN B 1 129 ? 16.969 7.863 -1.478 1 94.81 129 GLN B CA 1
ATOM 2169 C C . GLN B 1 129 ? 16.797 9.328 -1.083 1 94.81 129 GLN B C 1
ATOM 2171 O O . GLN B 1 129 ? 17.766 10.086 -1.048 1 94.81 129 GLN B O 1
ATOM 2176 N N . TRP B 1 130 ? 15.609 9.742 -0.8 1 94.81 130 TRP B N 1
ATOM 2177 C CA . TRP B 1 130 ? 15.328 11.117 -0.391 1 94.81 130 TRP B CA 1
ATOM 2178 C C . TRP B 1 130 ? 15.977 11.43 0.952 1 94.81 130 TRP B C 1
ATOM 2180 O O . TRP B 1 130 ? 16.625 12.469 1.109 1 94.81 130 TRP B O 1
ATOM 2190 N N . ILE B 1 131 ? 15.797 10.516 1.898 1 92.19 131 ILE B N 1
ATOM 2191 C CA . ILE B 1 131 ? 16.391 10.695 3.221 1 92.19 131 ILE B CA 1
ATOM 2192 C C . ILE B 1 131 ? 17.906 10.82 3.092 1 92.19 131 ILE B C 1
ATOM 2194 O O . ILE B 1 131 ? 18.531 11.664 3.742 1 92.19 131 ILE B O 1
ATOM 2198 N N . ALA B 1 132 ? 18.484 9.992 2.277 1 91.81 132 ALA B N 1
ATOM 2199 C CA . ALA B 1 132 ? 19.922 10.039 2.055 1 91.81 132 ALA B CA 1
ATOM 2200 C C . ALA B 1 132 ? 20.344 11.391 1.492 1 91.81 132 ALA B C 1
ATOM 2202 O O . ALA B 1 132 ? 21.391 11.93 1.887 1 91.81 132 ALA B O 1
ATOM 2203 N N . LYS B 1 133 ? 19.578 11.891 0.602 1 92.12 133 LYS B N 1
ATOM 2204 C CA . LYS B 1 133 ? 19.844 13.195 0.003 1 92.12 133 LYS B CA 1
ATOM 2205 C C . LYS B 1 133 ? 19.828 14.297 1.056 1 92.12 133 LYS B C 1
ATOM 2207 O O . LYS B 1 133 ? 20.594 15.266 0.963 1 92.12 133 LYS B O 1
ATOM 2212 N N . LEU B 1 134 ? 19 14.188 2.043 1 90.69 134 LEU B N 1
ATOM 2213 C CA . LEU B 1 134 ? 18.828 15.18 3.096 1 90.69 134 LEU B CA 1
ATOM 2214 C C . LEU B 1 134 ? 19.906 15.016 4.168 1 90.69 134 LEU B C 1
ATOM 2216 O O . LEU B 1 134 ? 20.125 15.93 4.969 1 90.69 134 LEU B O 1
ATOM 2220 N N . GLY B 1 135 ? 20.547 13.844 4.172 1 87.12 135 GLY B N 1
ATOM 2221 C CA . GLY B 1 135 ? 21.609 13.578 5.117 1 87.12 135 GLY B CA 1
ATOM 2222 C C . GLY B 1 135 ? 21.141 13.469 6.555 1 87.12 135 GLY B C 1
ATOM 2223 O O . GLY B 1 135 ? 20.109 12.844 6.824 1 87.12 135 GLY B O 1
ATOM 2224 N N . ASN B 1 136 ? 21.938 14.023 7.441 1 82.25 136 ASN B N 1
ATOM 2225 C CA . ASN B 1 136 ? 21.641 13.906 8.867 1 82.25 136 ASN B CA 1
ATOM 2226 C C . ASN B 1 136 ? 20.281 14.484 9.203 1 82.25 136 ASN B C 1
ATOM 2228 O O . ASN B 1 136 ? 19.578 13.969 10.078 1 82.25 136 ASN B O 1
ATOM 2232 N N . PHE B 1 137 ? 19.906 15.453 8.508 1 80.38 137 PHE B N 1
ATOM 2233 C CA . PHE B 1 137 ? 18.609 16.078 8.75 1 80.38 137 PHE B CA 1
ATOM 2234 C C . PHE B 1 137 ? 17.484 15.102 8.445 1 80.38 137 PHE B C 1
ATOM 2236 O O . PHE B 1 137 ? 16.531 14.984 9.227 1 80.38 137 PHE B O 1
ATOM 2243 N N . GLY B 1 138 ? 17.594 14.422 7.402 1 83.25 138 GLY B N 1
ATOM 2244 C CA . GLY B 1 138 ? 16.594 13.445 7.012 1 83.25 138 GLY B CA 1
ATOM 2245 C C . GLY B 1 138 ? 16.453 12.305 8 1 83.25 138 GLY B C 1
ATOM 2246 O O . GLY B 1 138 ? 15.336 11.992 8.438 1 83.25 138 GLY B O 1
ATOM 2247 N N . GLN B 1 139 ? 17.562 11.781 8.344 1 84 139 GLN B N 1
ATOM 2248 C CA . GLN B 1 139 ? 17.562 10.641 9.242 1 84 139 GLN B CA 1
ATOM 2249 C C . GLN B 1 139 ? 17 11.016 10.617 1 84 139 GLN B C 1
ATOM 2251 O O . GLN B 1 139 ? 16.172 10.305 11.172 1 84 139 GLN B O 1
ATOM 2256 N N . GLU B 1 140 ? 17.406 12.141 11.086 1 86.44 140 GLU B N 1
ATOM 2257 C CA . GLU B 1 140 ? 16.984 12.578 12.406 1 86.44 140 GLU B CA 1
ATOM 2258 C C . GLU B 1 140 ? 15.5 12.945 12.414 1 86.44 140 GLU B C 1
ATOM 2260 O O . GLU B 1 140 ? 14.773 12.609 13.352 1 86.44 140 GLU B O 1
ATOM 2265 N N . THR B 1 141 ? 15.078 13.602 11.414 1 86.06 141 THR B N 1
ATOM 2266 C CA . THR B 1 141 ? 13.695 14.062 11.336 1 86.06 141 THR B CA 1
ATOM 2267 C C . THR B 1 141 ? 12.742 12.875 11.195 1 86.06 141 THR B C 1
ATOM 2269 O O . THR B 1 141 ? 11.688 12.844 11.836 1 86.06 141 THR B O 1
ATOM 2272 N N . TRP B 1 142 ? 13.109 11.891 10.414 1 86.19 142 TRP B N 1
ATOM 2273 C CA . TRP B 1 142 ? 12.234 10.758 10.148 1 86.19 142 TRP B CA 1
ATOM 2274 C C . TRP B 1 142 ? 12.211 9.797 11.336 1 86.19 142 TRP B C 1
ATOM 2276 O O . TRP B 1 142 ? 11.156 9.258 11.68 1 86.19 142 TRP B O 1
ATOM 2286 N N . GLU B 1 143 ? 13.352 9.672 11.945 1 83.81 143 GLU B N 1
ATOM 2287 C CA . GLU B 1 143 ? 13.477 8.609 12.945 1 83.81 143 GLU B CA 1
ATOM 2288 C C . GLU B 1 143 ? 13.172 9.133 14.344 1 83.81 143 GLU B C 1
ATOM 2290 O O . GLU B 1 143 ? 12.914 8.352 15.258 1 83.81 143 GLU B O 1
ATOM 2295 N N . LYS B 1 144 ? 13.281 10.406 14.531 1 77.5 144 LYS B N 1
ATOM 2296 C CA . LYS B 1 144 ? 13.117 10.969 15.867 1 77.5 144 LYS B CA 1
ATOM 2297 C C . LYS B 1 144 ? 11.656 11.281 16.156 1 77.5 144 LYS B C 1
ATOM 2299 O O . LYS B 1 144 ? 10.898 11.648 15.258 1 77.5 144 LYS B O 1
ATOM 2304 N N . LYS B 1 145 ? 11.234 11.016 17.453 1 73.44 145 LYS B N 1
ATOM 2305 C CA . LYS B 1 145 ? 9.93 11.43 17.969 1 73.44 145 LYS B CA 1
ATOM 2306 C C . LYS B 1 145 ? 9.93 12.906 18.344 1 73.44 145 LYS B C 1
ATOM 2308 O O . LYS B 1 145 ? 10.961 13.445 18.75 1 73.44 145 LYS B O 1
#